Protein AF-A0A4E0PSM9-F1 (afdb_monomer_lite)

pLDDT: mean 77.4, std 18.05, range [31.83, 97.69]

Foldseek 3Di:
DADKQQFEFADPPQAAPLNVLVCLLVVVNTPTDIDRLDDCPVFPQPPDDPVPPDLQQPQAQCQSDALVSVQQADLQSDGHPDRDPDQLLVSLLQWAAQADDHHYHAQVVVVNRTVDGCLVCVWSSLQSLQCLLALDNVSKHKAAPDRGWHWFDWPDPPPPDTQTFHMWMDRSPLQAIETEAEDSALVRVLVCLVVDSCVGHVVRQVVSSVVSSHDYHYAYEYEGDCLLQAFPPRPGDDDPCNVVSVVSCVVRVHAYEYSSQSSSQSSCCNRPNVSRHCSPVVVVLVVDSQFRYGDRNHTWGDDPNGTGGHRHPPND

Secondary structure (DSSP, 8-state):
--EEEEEEE-PPTT-BHHHHHHHHHSGGG--EEEEEEE-TTTTT-TT--TTS--GGG--SSS-S--TTGGGGB-TTS-B-SS--SS-HHHHHTTTTBSS----S--HHHHHHHSSS-HHHHHHHHHHHHHHHTSS-GGG-EEEETTSSPEEE--S-TT--SPEEESEEEEETTTTEEEEEEEESSHHHHHHSGGG-HHHHHHHHHHHHHHHTT-EEEEEEEE-S-GGGGS-TTSSPPP-TTHHHHHHHHHHHT--EEEHHHHHHHHHHHHHT-TT--HHHHHHHHHH-TTEEEEETTEEEEEETTEEEEEB-TT--

Radius of gyration: 19.04 Å; chains: 1; bounding box: 48×53×60 Å

Sequence (316 aa):
MKTFCENSIRMPSGATLDHFLKAVSNETTLNREFIEICTPNSHALKGANIGDIDNKLCFGCLNCIDVEEINYLTVQGSPSQFKTNISLQNTCNKLFQGKYTRFGPAADKLANHSMQKETEISNPLGTLIIWNLSRDPTRTFFCSSPSGELSINTSNHLDSREGHLDITICSPQDKIVCVLEGKASVAAMLRDISRDQWDRYKSQLEKESKENNYTLIFSYLVGGNEIGLYPENSDAPHSTRRLELYKYIEEKNLRFISIEALRSLRAYQLSISKEWNWETWFPKLFADNRFIGLLAGGIVTKENDVYSLRKAPWCK

Organism: NCBI:txid2052935

Structure (mmCIF, N/CA/C/O backbone):
data_AF-A0A4E0PSM9-F1
#
_entry.id   AF-A0A4E0PSM9-F1
#
loop_
_atom_site.group_PDB
_atom_site.id
_atom_site.type_symbol
_atom_site.label_atom_id
_atom_site.label_alt_id
_atom_site.label_comp_id
_atom_site.label_asym_id
_atom_site.label_entity_id
_atom_site.label_seq_id
_atom_site.pdbx_PDB_ins_code
_atom_site.Cartn_x
_atom_site.Cartn_y
_atom_site.Cartn_z
_atom_site.occupancy
_atom_site.B_iso_or_equiv
_atom_site.auth_seq_id
_atom_site.auth_comp_id
_atom_site.auth_asym_id
_atom_site.auth_atom_id
_atom_site.pdbx_PDB_model_num
ATOM 1 N N . MET A 1 1 ? -8.236 23.578 -12.069 1.00 35.56 1 MET A N 1
ATOM 2 C CA . MET A 1 1 ? -8.849 22.278 -11.733 1.00 35.56 1 MET A CA 1
ATOM 3 C C . MET A 1 1 ? -8.463 21.916 -10.301 1.00 35.56 1 MET A C 1
ATOM 5 O O . MET A 1 1 ? -7.298 22.067 -9.956 1.00 35.56 1 MET A O 1
ATOM 9 N N . LYS A 1 2 ? -9.442 21.587 -9.452 1.00 31.83 2 LYS A N 1
ATOM 10 C CA . LYS A 1 2 ? -9.310 21.441 -7.993 1.00 31.83 2 LYS A CA 1
ATOM 11 C C . LYS A 1 2 ? -9.276 19.952 -7.643 1.00 31.83 2 LYS A C 1
ATOM 13 O O . LYS A 1 2 ? -10.248 19.264 -7.936 1.00 31.83 2 LYS A O 1
ATOM 18 N N . THR A 1 3 ? -8.184 19.453 -7.065 1.00 44.41 3 THR A N 1
ATOM 19 C CA . THR A 1 3 ? -8.140 18.060 -6.592 1.00 44.41 3 THR A CA 1
ATOM 20 C C . THR A 1 3 ? -8.450 18.041 -5.123 1.00 44.41 3 THR A C 1
ATOM 22 O O . THR A 1 3 ? -7.669 18.497 -4.286 1.00 44.41 3 THR A O 1
ATOM 25 N N . PHE A 1 4 ? -9.631 17.534 -4.847 1.00 47.91 4 PHE A N 1
ATOM 26 C CA . PHE A 1 4 ? -10.286 17.704 -3.587 1.00 47.91 4 PHE A CA 1
ATOM 27 C C . PHE A 1 4 ? -10.497 16.335 -2.944 1.00 47.91 4 PHE A C 1
ATOM 29 O O . PHE A 1 4 ? -11.185 15.493 -3.511 1.00 47.91 4 PHE A O 1
ATOM 36 N N . CYS A 1 5 ? -9.883 16.098 -1.780 1.00 51.62 5 CYS A N 1
ATOM 37 C CA . CYS A 1 5 ? -10.237 14.957 -0.951 1.00 51.62 5 CYS A CA 1
ATOM 38 C C . CYS A 1 5 ? -11.264 15.411 0.095 1.00 51.62 5 CYS A C 1
ATOM 40 O O . CYS A 1 5 ? -10.911 16.084 1.061 1.00 51.62 5 CYS A O 1
ATOM 42 N N . GLU A 1 6 ? -12.542 15.096 -0.128 1.00 54.25 6 GLU A N 1
ATOM 43 C CA . GLU A 1 6 ? -13.663 15.535 0.727 1.00 54.25 6 GLU A CA 1
ATOM 44 C C . GLU A 1 6 ? -13.878 14.653 1.968 1.00 54.25 6 GLU A C 1
ATOM 46 O O . GLU A 1 6 ? -14.740 14.951 2.789 1.00 54.25 6 GLU A O 1
ATOM 51 N N . ASN A 1 7 ? -13.109 13.568 2.123 1.00 59.41 7 ASN A N 1
ATOM 52 C CA . ASN A 1 7 ? -13.309 12.577 3.190 1.00 59.41 7 ASN A CA 1
ATOM 53 C C . ASN A 1 7 ? -12.106 12.419 4.117 1.00 59.41 7 ASN A C 1
ATOM 55 O O . ASN A 1 7 ? -11.933 11.370 4.744 1.00 59.41 7 ASN A O 1
ATOM 59 N N . SER A 1 8 ? -11.287 13.465 4.241 1.00 63.62 8 SER A N 1
ATOM 60 C CA . SER A 1 8 ? -10.428 13.529 5.415 1.00 63.62 8 SER A CA 1
ATOM 61 C C . SER A 1 8 ? -11.277 13.837 6.639 1.00 63.62 8 SER A C 1
ATOM 63 O O . SER A 1 8 ? -12.184 14.674 6.593 1.00 63.62 8 SER A O 1
ATOM 65 N N . ILE A 1 9 ? -10.988 13.154 7.740 1.00 62.50 9 ILE A N 1
ATOM 66 C CA . ILE A 1 9 ? -11.626 13.442 9.016 1.00 62.50 9 ILE A CA 1
ATOM 67 C C . ILE A 1 9 ? -10.631 14.201 9.866 1.00 62.50 9 ILE A C 1
ATOM 69 O O . ILE A 1 9 ? -9.555 13.693 10.191 1.00 62.50 9 ILE A O 1
ATOM 73 N N . ARG A 1 10 ? -11.025 15.405 10.281 1.00 65.12 10 ARG A N 1
ATOM 74 C CA . ARG A 1 10 ? -10.282 16.124 11.302 1.00 65.12 10 ARG A CA 1
ATOM 75 C C . ARG A 1 10 ? -10.584 15.504 12.651 1.00 65.12 10 ARG A C 1
ATOM 77 O O . ARG A 1 10 ? -11.618 15.763 13.266 1.00 65.12 10 ARG A O 1
ATOM 84 N N . MET A 1 11 ? -9.661 14.679 13.107 1.00 72.81 11 MET A N 1
ATOM 85 C CA . MET A 1 11 ? -9.706 14.167 14.460 1.00 72.81 11 MET A CA 1
ATOM 86 C C . MET A 1 11 ? -9.120 15.206 15.430 1.00 72.81 11 MET A C 1
ATOM 88 O O . MET A 1 11 ? -8.230 15.974 15.050 1.00 72.81 11 MET A O 1
ATOM 92 N N . PRO A 1 12 ? -9.621 15.292 16.675 1.00 67.69 12 PRO A N 1
ATOM 93 C CA . PRO A 1 12 ? -8.980 16.118 17.690 1.00 67.69 12 PRO A CA 1
ATOM 94 C C . PRO A 1 12 ? -7.529 15.665 17.905 1.00 67.69 12 PRO A C 1
ATOM 96 O O . PRO A 1 12 ? -7.203 14.493 17.723 1.00 67.69 12 PRO A O 1
ATOM 99 N N . SER A 1 13 ? -6.660 16.594 18.308 1.00 69.00 13 SER A N 1
ATOM 100 C CA . SER A 1 13 ? -5.267 16.269 18.640 1.00 69.00 13 SER A CA 1
ATOM 101 C C . SER A 1 13 ? -5.218 15.141 19.674 1.00 69.00 13 SER A C 1
ATOM 103 O O . SER A 1 13 ? -5.908 15.217 20.690 1.00 69.00 13 SER A O 1
ATOM 105 N N . GLY A 1 14 ? -4.399 14.117 19.421 1.00 73.50 14 GLY A N 1
ATOM 106 C CA . GLY A 1 14 ? -4.285 12.947 20.299 1.00 73.50 14 GLY A CA 1
ATOM 107 C C . GLY A 1 14 ? -5.421 11.925 20.149 1.00 73.50 14 GLY A C 1
ATOM 108 O O . GLY A 1 14 ? -5.594 11.057 21.004 1.00 73.50 14 GLY A O 1
ATOM 109 N N . ALA A 1 15 ? -6.252 12.027 19.106 1.00 82.75 15 ALA A N 1
ATOM 110 C CA . ALA A 1 15 ? -7.284 11.032 18.853 1.00 82.75 15 ALA A CA 1
ATOM 111 C C . ALA A 1 15 ? -6.682 9.654 18.581 1.00 82.75 15 ALA A C 1
ATOM 113 O O . ALA A 1 15 ? -5.753 9.517 17.789 1.00 82.75 15 ALA A O 1
ATOM 114 N N . THR A 1 16 ? -7.264 8.627 19.193 1.00 89.25 16 THR A N 1
ATOM 115 C CA . THR A 1 16 ? -6.820 7.246 19.028 1.00 89.25 16 THR A CA 1
ATOM 116 C C . THR A 1 16 ? -7.421 6.591 17.787 1.00 89.25 16 THR A C 1
ATOM 118 O O . THR A 1 16 ? -8.431 7.059 17.244 1.00 89.25 16 THR A O 1
ATOM 121 N N . LEU A 1 17 ? -6.842 5.464 17.366 1.00 91.06 17 LEU A N 1
ATOM 122 C CA . LEU A 1 17 ? -7.431 4.618 16.330 1.00 91.06 17 LEU A CA 1
ATOM 123 C C . LEU A 1 17 ? -8.855 4.161 16.705 1.00 91.06 17 LEU A C 1
ATOM 125 O O . LEU A 1 17 ? -9.760 4.292 15.885 1.00 91.06 17 LEU A O 1
ATOM 129 N N . ASP A 1 18 ? -9.098 3.715 17.938 1.00 90.94 18 ASP A N 1
ATOM 130 C CA . ASP A 1 18 ? -10.443 3.370 18.425 1.00 90.94 18 ASP A CA 1
ATOM 131 C C . ASP A 1 18 ? -11.457 4.520 18.263 1.00 90.94 18 ASP A C 1
ATOM 133 O O . ASP A 1 18 ? -12.561 4.311 17.749 1.00 90.94 18 ASP A O 1
ATOM 137 N N . HIS A 1 19 ? -11.082 5.755 18.626 1.00 89.25 19 HIS A N 1
ATOM 138 C CA . HIS A 1 19 ? -11.947 6.922 18.425 1.00 89.25 19 HIS A CA 1
ATOM 139 C C . HIS A 1 19 ? -12.270 7.141 16.944 1.00 89.25 19 HIS A C 1
ATOM 141 O O . HIS A 1 19 ? -13.426 7.392 16.597 1.00 89.25 19 HIS A O 1
ATOM 147 N N . PHE A 1 20 ? -11.269 7.017 16.070 1.00 90.56 20 PHE A N 1
ATOM 148 C CA . PHE A 1 20 ? -11.456 7.135 14.627 1.00 90.56 20 PHE A CA 1
ATOM 149 C C . PHE A 1 20 ? -12.400 6.053 14.083 1.00 90.56 20 PHE A C 1
ATOM 151 O O . PHE A 1 20 ? -13.360 6.384 13.389 1.00 90.56 20 PHE A O 1
ATOM 158 N N . LEU A 1 21 ? -12.198 4.781 14.450 1.00 92.06 21 LEU A N 1
ATOM 159 C CA . LEU A 1 21 ? -13.024 3.654 13.994 1.00 92.06 21 LEU A CA 1
ATOM 160 C C . LEU A 1 21 ? -14.490 3.774 14.439 1.00 92.06 21 LEU A C 1
ATOM 162 O O . LEU A 1 21 ? -15.406 3.476 13.663 1.00 92.06 21 LEU A O 1
ATOM 166 N N . LYS A 1 22 ? -14.736 4.263 15.658 1.00 89.94 22 LYS A N 1
ATOM 167 C CA . LYS A 1 22 ? -16.092 4.552 16.152 1.00 89.94 22 LYS A CA 1
ATOM 168 C C . LYS A 1 22 ? -16.734 5.722 15.413 1.00 89.94 22 LYS A C 1
ATOM 170 O O . LYS A 1 22 ? -17.911 5.640 15.064 1.00 89.94 22 LYS A O 1
ATOM 175 N N . ALA A 1 23 ? -15.969 6.779 15.138 1.00 87.81 23 ALA A N 1
ATOM 176 C CA . ALA A 1 23 ? -16.456 7.948 14.413 1.00 87.81 23 ALA A CA 1
ATOM 177 C C . ALA A 1 23 ? -16.858 7.599 12.971 1.00 87.81 23 ALA A C 1
ATOM 179 O O . ALA A 1 23 ? -17.966 7.925 12.555 1.00 87.81 23 ALA A O 1
ATOM 180 N N . VAL A 1 24 ? -16.011 6.874 12.227 1.00 88.56 24 VAL A N 1
ATOM 181 C CA . VAL A 1 24 ? -16.308 6.483 10.831 1.00 88.56 24 VAL A CA 1
ATOM 182 C C . VAL A 1 24 ? -17.446 5.476 10.715 1.00 88.56 24 VAL A C 1
ATOM 184 O O . VAL A 1 24 ? -18.138 5.443 9.703 1.00 88.56 24 VAL A O 1
ATOM 187 N N . SER A 1 25 ? -17.665 4.662 11.750 1.00 86.19 25 SER A N 1
ATOM 188 C CA . SER A 1 25 ? -18.795 3.727 11.792 1.00 86.19 25 SER A CA 1
ATOM 189 C C . SER A 1 25 ? -20.134 4.441 12.017 1.00 86.19 25 SER A C 1
ATOM 191 O O . SER A 1 25 ? -21.174 3.918 11.622 1.00 86.19 25 SER A O 1
ATOM 193 N N . ASN A 1 26 ? -20.105 5.634 12.616 1.00 78.94 26 ASN A N 1
ATOM 194 C CA . ASN A 1 26 ? -21.263 6.478 12.893 1.00 78.94 26 ASN A CA 1
ATOM 195 C C . ASN A 1 26 ? -21.240 7.709 11.968 1.00 78.94 26 ASN A C 1
ATOM 197 O O . ASN A 1 26 ? -20.997 8.836 12.408 1.00 78.94 26 ASN A O 1
ATOM 201 N N . GLU A 1 27 ? -21.499 7.488 10.670 1.00 67.31 27 GLU A N 1
ATOM 202 C CA . GLU A 1 27 ? -21.377 8.492 9.591 1.00 67.31 27 GLU A CA 1
ATOM 203 C C . GLU A 1 27 ? -22.100 9.832 9.882 1.00 67.31 27 GLU A C 1
ATOM 205 O O . GLU A 1 27 ? -21.708 10.872 9.354 1.00 67.31 27 GLU A O 1
ATOM 210 N N . THR A 1 28 ? -23.114 9.840 10.756 1.00 57.62 28 THR A N 1
ATOM 211 C CA . THR A 1 28 ? -23.903 11.020 11.158 1.00 57.62 28 THR A CA 1
ATOM 212 C C . THR A 1 28 ? -23.145 12.065 11.984 1.00 57.62 28 THR A C 1
ATOM 214 O O . THR A 1 28 ? -23.639 13.180 12.127 1.00 57.62 28 THR A O 1
ATOM 217 N N . THR A 1 29 ? -21.980 11.734 12.550 1.00 54.94 29 THR A N 1
ATOM 218 C CA . THR A 1 29 ? -21.216 12.629 13.453 1.00 54.94 29 THR A CA 1
ATOM 219 C C . THR A 1 29 ? -19.915 13.175 12.859 1.00 54.94 29 THR A C 1
ATOM 221 O O . THR A 1 29 ? 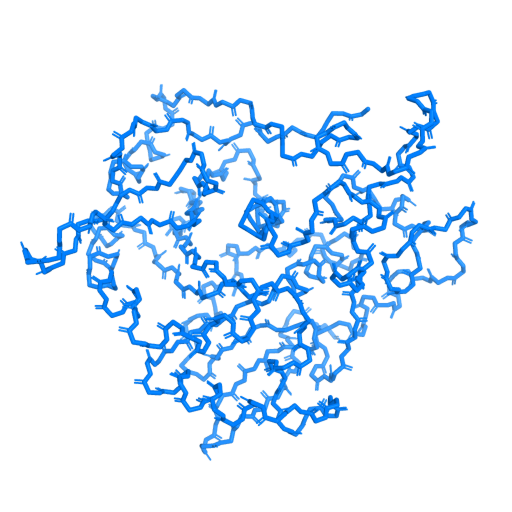-19.128 13.805 13.563 1.00 54.94 29 THR A O 1
ATOM 224 N N . LEU A 1 30 ? -19.661 12.937 11.571 1.00 65.44 30 LEU A N 1
ATOM 225 C CA . LEU A 1 30 ? -18.382 13.272 10.951 1.00 65.44 30 LEU A CA 1
ATOM 226 C C . LEU A 1 30 ? -18.326 14.731 10.482 1.00 65.44 30 LEU A C 1
ATOM 228 O O . LEU A 1 30 ? -18.982 15.107 9.512 1.00 65.44 30 LEU A O 1
ATOM 232 N N . ASN A 1 31 ? -17.451 15.522 11.106 1.00 63.47 31 ASN A N 1
ATOM 233 C CA . ASN A 1 31 ? -16.970 16.776 10.529 1.00 63.47 31 ASN A CA 1
ATOM 234 C C . ASN A 1 31 ? -15.937 16.447 9.448 1.00 63.47 31 ASN A C 1
ATOM 236 O O . ASN A 1 31 ? -14.747 16.287 9.729 1.00 63.47 31 ASN A O 1
ATOM 240 N N . ARG A 1 32 ? -16.418 16.284 8.215 1.00 67.50 32 ARG A N 1
ATOM 241 C CA . ARG A 1 32 ? -15.561 16.066 7.050 1.00 67.50 32 ARG A CA 1
ATOM 242 C C . ARG A 1 32 ? -14.836 17.362 6.718 1.00 67.50 32 ARG A C 1
ATOM 244 O O . ARG A 1 32 ? -15.464 18.418 6.639 1.00 67.50 32 ARG A O 1
ATOM 251 N N . GLU A 1 33 ? -13.528 17.277 6.529 1.00 58.81 33 GLU A N 1
ATOM 252 C CA . GLU A 1 33 ? -12.744 18.401 6.047 1.00 58.81 33 GLU A CA 1
ATOM 253 C C . GLU A 1 33 ? -12.349 18.199 4.597 1.00 58.81 33 GLU A C 1
ATOM 255 O O . GLU A 1 33 ? -11.996 17.112 4.132 1.00 58.81 33 GLU A O 1
ATOM 260 N N . PHE A 1 34 ? -12.393 19.323 3.899 1.00 52.84 34 PHE A N 1
ATOM 261 C CA . PHE A 1 34 ? -11.876 19.445 2.567 1.00 52.84 34 PHE A CA 1
ATOM 262 C C . PHE A 1 34 ? -10.345 19.576 2.646 1.00 52.84 34 PHE A C 1
ATOM 264 O O . PHE A 1 34 ? -9.846 20.639 3.019 1.00 52.84 34 PHE A O 1
ATOM 271 N N . ILE A 1 35 ? -9.595 18.512 2.323 1.00 51.69 35 ILE A N 1
ATOM 272 C CA . ILE A 1 35 ? -8.126 18.586 2.266 1.00 51.69 35 ILE A CA 1
ATOM 273 C C . ILE A 1 35 ? -7.650 18.618 0.818 1.00 51.69 35 ILE A C 1
ATOM 275 O O . ILE A 1 35 ? -7.863 17.703 0.016 1.00 51.69 35 ILE A O 1
ATOM 279 N N . GLU A 1 36 ? -6.942 19.698 0.505 1.00 48.06 36 GLU A N 1
ATOM 280 C CA . GLU A 1 36 ? -6.299 19.921 -0.779 1.00 48.06 36 GLU A CA 1
ATOM 281 C C . GLU A 1 36 ? -4.909 19.277 -0.787 1.00 48.06 36 GLU A C 1
ATOM 283 O O . GLU A 1 36 ? -3.907 19.879 -0.412 1.00 48.06 36 GLU A O 1
ATOM 288 N N . ILE A 1 37 ? -4.844 18.008 -1.190 1.00 49.56 37 ILE A N 1
ATOM 289 C CA . ILE A 1 37 ? -3.582 17.244 -1.202 1.00 49.56 37 ILE A CA 1
ATOM 290 C C . ILE A 1 37 ? -2.792 17.504 -2.499 1.00 49.56 37 ILE A C 1
ATOM 292 O O . ILE A 1 37 ? -1.581 17.286 -2.561 1.00 49.56 37 ILE A O 1
ATOM 296 N N . CYS A 1 38 ? -3.452 18.014 -3.544 1.00 45.78 38 CYS A N 1
ATOM 297 C CA . CYS A 1 38 ? -2.825 18.289 -4.830 1.00 45.78 38 CYS A CA 1
ATOM 298 C C . CYS A 1 38 ? -3.437 19.521 -5.512 1.00 45.78 38 CYS A C 1
ATOM 300 O O . CYS A 1 38 ? -4.461 19.416 -6.193 1.00 45.78 38 CYS A O 1
ATOM 302 N N . THR A 1 39 ? -2.786 20.681 -5.382 1.00 39.62 39 THR A N 1
ATOM 303 C CA . THR A 1 39 ? -2.971 21.785 -6.330 1.00 39.62 39 THR A CA 1
ATOM 304 C C . THR A 1 39 ? -1.732 22.007 -7.181 1.00 39.62 39 THR A C 1
ATOM 306 O O . THR A 1 39 ? -0.609 21.753 -6.735 1.00 39.62 39 THR A O 1
ATOM 309 N N . PRO A 1 40 ? -1.920 22.603 -8.370 1.00 37.88 40 PRO A N 1
ATOM 310 C CA . PRO A 1 40 ? -0.853 23.281 -9.094 1.00 37.88 40 PRO A CA 1
ATOM 311 C C . PRO A 1 40 ? -0.028 24.265 -8.251 1.00 37.88 40 PRO A C 1
ATOM 313 O O . PRO A 1 40 ? 1.094 24.561 -8.634 1.00 37.88 40 PRO A O 1
ATOM 316 N N . ASN A 1 41 ? -0.558 24.759 -7.122 1.00 36.25 41 ASN A N 1
ATOM 317 C CA . ASN A 1 41 ? 0.083 25.744 -6.244 1.00 36.25 41 ASN A CA 1
ATOM 318 C C . ASN A 1 41 ? 0.651 25.154 -4.934 1.00 36.25 41 ASN A C 1
ATOM 320 O O . ASN A 1 41 ? 1.528 25.765 -4.338 1.00 36.25 41 ASN A O 1
ATOM 324 N N . SER A 1 42 ? 0.198 23.983 -4.476 1.00 38.69 42 SER A N 1
ATOM 325 C CA . SER A 1 42 ? 0.637 23.324 -3.234 1.00 38.69 42 SER A CA 1
ATOM 326 C C . SER A 1 42 ? 1.912 22.522 -3.463 1.00 38.69 42 SER A C 1
ATOM 328 O O . SER A 1 42 ? 2.651 22.250 -2.526 1.00 38.69 42 SER A O 1
ATOM 330 N N . HIS A 1 43 ? 2.174 22.184 -4.729 1.00 44.81 43 HIS A N 1
ATOM 331 C CA . HIS A 1 43 ? 3.353 21.460 -5.195 1.00 44.81 43 HIS A CA 1
ATOM 332 C C . HIS A 1 43 ? 4.031 22.173 -6.366 1.00 44.81 43 HIS A C 1
ATOM 334 O O . HIS A 1 43 ? 4.700 21.504 -7.136 1.00 44.81 43 HIS A O 1
ATOM 340 N N . ALA A 1 44 ? 3.853 23.490 -6.527 1.00 35.16 44 ALA A N 1
ATOM 341 C CA . ALA A 1 44 ? 4.168 24.260 -7.739 1.00 35.16 44 ALA A CA 1
ATOM 342 C C . ALA A 1 44 ? 5.337 23.753 -8.609 1.00 35.16 44 ALA A C 1
ATOM 344 O O . ALA A 1 44 ? 6.494 23.638 -8.200 1.00 35.16 44 ALA A O 1
ATOM 345 N N . LEU A 1 45 ? 5.023 23.487 -9.873 1.00 34.50 45 LEU A N 1
ATOM 346 C CA . LEU A 1 45 ? 6.022 23.279 -10.913 1.00 34.50 45 LEU A CA 1
ATOM 347 C C . LEU A 1 45 ? 6.939 24.510 -10.955 1.00 34.50 45 LEU A C 1
ATOM 349 O O . LEU A 1 45 ? 6.457 25.643 -11.017 1.00 34.50 45 LEU A O 1
ATOM 353 N N . LYS A 1 46 ? 8.263 24.315 -10.936 1.00 35.66 46 LYS A N 1
ATOM 354 C CA . LYS A 1 46 ? 9.209 25.422 -11.127 1.00 35.66 46 LYS A CA 1
ATOM 355 C C . LYS A 1 46 ? 8.953 26.084 -12.490 1.00 35.66 46 LYS A C 1
ATOM 357 O O . LYS A 1 46 ? 9.279 25.505 -13.520 1.00 35.66 46 LYS A O 1
ATOM 362 N N . GLY A 1 47 ? 8.421 27.309 -12.481 1.00 36.47 47 GLY A N 1
ATOM 363 C CA . GLY A 1 47 ? 8.438 28.219 -13.633 1.00 36.47 47 GLY A CA 1
ATOM 364 C C . GLY A 1 47 ? 7.245 28.183 -14.596 1.00 36.47 47 GLY A C 1
ATOM 365 O O . GLY A 1 47 ? 7.385 28.689 -15.705 1.00 36.47 47 GLY A O 1
ATOM 366 N N . ALA A 1 48 ? 6.085 27.635 -14.221 1.00 34.62 48 ALA A N 1
ATOM 367 C CA . ALA A 1 48 ? 4.877 27.755 -15.046 1.00 34.62 48 ALA A CA 1
ATOM 368 C C . ALA A 1 48 ? 4.122 29.063 -14.735 1.00 34.62 48 ALA A C 1
ATOM 370 O O . ALA A 1 48 ? 3.826 29.350 -13.574 1.00 34.62 48 ALA A O 1
ATOM 371 N N . ASN A 1 49 ? 3.783 29.850 -15.763 1.00 35.84 49 ASN A N 1
ATOM 372 C CA . ASN A 1 49 ? 2.816 30.938 -15.618 1.00 35.84 49 ASN A CA 1
ATOM 373 C C . ASN A 1 49 ? 1.472 30.341 -15.176 1.00 35.84 49 ASN A C 1
ATOM 375 O O . ASN A 1 49 ? 1.000 29.366 -15.755 1.00 35.84 49 ASN A O 1
ATOM 379 N N . ILE A 1 50 ? 0.845 30.947 -14.167 1.00 35.59 50 ILE A N 1
ATOM 380 C CA . ILE A 1 50 ? -0.382 30.473 -13.496 1.00 35.59 50 ILE A CA 1
ATOM 381 C C . ILE A 1 50 ? -1.559 30.251 -14.480 1.00 35.59 50 ILE A C 1
ATOM 383 O O . ILE A 1 50 ? -2.486 29.509 -14.170 1.00 35.59 50 ILE A O 1
ATOM 387 N N . GLY A 1 51 ? -1.503 30.844 -15.681 1.00 34.41 51 GLY A N 1
ATOM 388 C CA . GLY A 1 51 ? -2.484 30.671 -16.762 1.00 34.41 51 GLY A CA 1
ATOM 389 C C . GLY A 1 51 ? -2.239 29.505 -17.734 1.00 34.41 51 GLY A C 1
ATOM 390 O O . GLY A 1 51 ? -3.148 29.184 -18.488 1.00 34.41 51 GLY A O 1
ATOM 391 N N . ASP A 1 52 ? -1.069 28.856 -17.698 1.00 36.41 52 ASP A N 1
ATOM 392 C CA . ASP A 1 52 ? -0.701 27.723 -18.574 1.00 36.41 52 ASP A CA 1
ATOM 393 C C . ASP A 1 52 ? -0.720 26.372 -17.844 1.00 36.41 52 ASP A C 1
ATOM 395 O O . ASP A 1 52 ? -0.360 25.337 -18.413 1.00 36.41 52 ASP A O 1
ATOM 399 N N . ILE A 1 53 ? -1.154 26.351 -16.577 1.00 35.84 53 ILE A N 1
ATOM 400 C CA . ILE A 1 53 ? -1.347 25.110 -15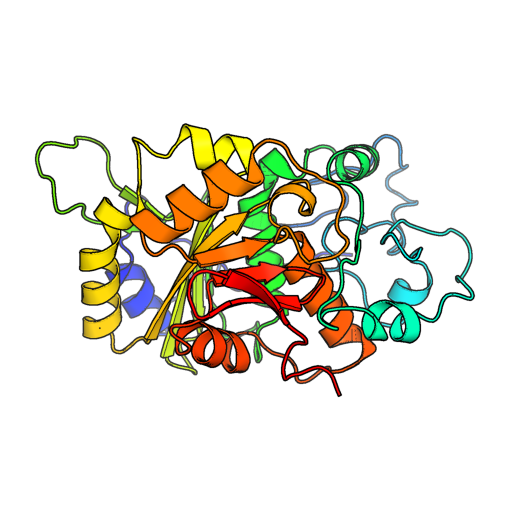.819 1.00 35.84 53 ILE A CA 1
ATOM 401 C C . ILE A 1 53 ? -2.692 24.485 -16.205 1.00 35.84 53 ILE A C 1
ATOM 403 O O . ILE A 1 53 ? -3.618 24.341 -15.407 1.00 35.84 53 ILE A O 1
ATOM 407 N N . ASP A 1 54 ? -2.775 24.153 -17.487 1.00 40.16 54 ASP A N 1
ATOM 408 C CA . ASP A 1 54 ? -3.734 23.224 -18.051 1.00 40.16 54 ASP A CA 1
ATOM 409 C C . ASP A 1 54 ? -3.503 21.845 -17.409 1.00 40.16 54 ASP A C 1
ATOM 411 O O . ASP A 1 54 ? -2.402 21.513 -16.954 1.00 40.16 54 ASP A O 1
ATOM 415 N N . ASN A 1 55 ? -4.540 21.022 -17.411 1.00 39.97 55 ASN A N 1
ATOM 416 C CA . ASN A 1 55 ? -4.631 19.639 -16.938 1.00 39.97 55 ASN A CA 1
ATOM 417 C C . ASN A 1 55 ? -3.463 18.691 -17.322 1.00 39.97 55 ASN A C 1
ATOM 419 O O . ASN A 1 55 ? -3.329 17.584 -16.808 1.00 39.97 55 ASN A O 1
ATOM 423 N N . LYS A 1 56 ? -2.564 19.144 -18.195 1.00 39.31 56 LYS A N 1
ATOM 424 C CA . LYS A 1 56 ? -1.409 18.446 -18.767 1.00 39.31 56 LYS A CA 1
ATOM 425 C C . LYS A 1 56 ? -0.200 18.303 -17.829 1.00 39.31 56 LYS A C 1
ATOM 427 O O . LYS A 1 56 ? 0.801 17.722 -18.243 1.00 39.31 56 LYS A O 1
ATOM 432 N N . LEU A 1 57 ? -0.241 18.829 -16.599 1.00 41.41 57 LEU A N 1
ATOM 433 C CA . LEU A 1 57 ? 0.951 18.946 -15.739 1.00 41.41 57 LEU A CA 1
ATOM 434 C C . LEU A 1 57 ? 0.901 18.183 -14.397 1.00 41.41 57 LEU A C 1
ATOM 436 O O . LEU A 1 57 ? 1.875 18.232 -13.643 1.00 41.41 57 LEU A O 1
ATOM 440 N N . CYS A 1 58 ? -0.160 17.425 -14.084 1.00 47.50 58 CYS A N 1
ATOM 441 C CA . CYS A 1 58 ? -0.227 16.649 -12.834 1.00 47.50 58 CYS A CA 1
ATOM 442 C C . CYS A 1 58 ? 0.402 15.254 -12.980 1.00 47.50 58 CYS A C 1
ATOM 444 O O . CYS A 1 58 ? -0.277 14.246 -13.166 1.00 47.50 58 CYS A O 1
ATOM 446 N N . PHE A 1 59 ? 1.731 15.194 -12.918 1.00 48.88 59 PHE A N 1
ATOM 447 C CA . PHE A 1 59 ? 2.463 13.989 -13.311 1.00 48.88 59 PHE A CA 1
ATOM 448 C C . PHE A 1 59 ? 2.954 13.080 -12.191 1.00 48.88 59 PHE A C 1
ATOM 450 O O . PHE A 1 59 ? 3.347 11.941 -12.431 1.00 48.88 59 PHE A O 1
ATOM 457 N N . GLY A 1 60 ? 2.924 13.564 -10.955 1.00 51.94 60 GLY A N 1
ATOM 458 C CA . GLY A 1 60 ? 3.572 12.874 -9.848 1.00 51.94 60 GLY A CA 1
ATOM 459 C C . GLY A 1 60 ? 2.758 11.786 -9.174 1.00 51.94 60 GLY A C 1
ATOM 460 O O . GLY A 1 60 ? 3.330 10.859 -8.614 1.00 51.94 60 GLY A O 1
ATOM 461 N N . CYS A 1 61 ? 1.435 11.892 -9.176 1.00 58.22 61 CYS A N 1
ATOM 462 C CA . CYS A 1 61 ? 0.569 11.028 -8.373 1.00 58.22 61 CYS A CA 1
ATOM 463 C C . CYS A 1 61 ? -0.438 10.227 -9.201 1.00 58.22 61 CYS A C 1
ATOM 465 O O . CYS A 1 61 ? -1.077 9.338 -8.650 1.00 58.22 61 CYS A O 1
ATOM 467 N N . LEU A 1 62 ? -0.564 10.527 -10.504 1.00 62.00 62 LEU A N 1
ATOM 468 C CA . LEU A 1 62 ? -1.580 9.964 -11.410 1.00 62.00 62 LEU A CA 1
ATOM 469 C C . LEU A 1 62 ? -3.009 10.084 -10.853 1.00 62.00 62 LEU A C 1
ATOM 471 O O . LEU A 1 62 ? -3.881 9.259 -11.128 1.00 62.00 62 LEU A O 1
ATOM 475 N N . ASN A 1 63 ? -3.229 11.106 -10.027 1.00 60.28 63 ASN A N 1
ATOM 476 C CA . ASN A 1 63 ? -4.438 11.228 -9.234 1.00 60.28 63 ASN A CA 1
ATOM 477 C C . ASN A 1 63 ? -5.495 12.113 -9.886 1.00 60.28 63 ASN A C 1
ATOM 479 O O . ASN A 1 63 ? -6.683 11.830 -9.806 1.00 60.28 63 ASN A O 1
ATOM 483 N N . CYS A 1 64 ? -5.043 13.185 -10.528 1.00 55.75 64 CYS A N 1
ATOM 484 C CA . CYS A 1 64 ? -5.898 14.191 -11.150 1.00 55.75 64 CYS A CA 1
ATOM 485 C C . CYS A 1 64 ? -6.038 13.968 -12.653 1.00 55.75 64 CYS A C 1
ATOM 487 O O . CYS A 1 64 ? -6.458 14.891 -13.338 1.00 55.75 64 CYS A O 1
ATOM 489 N N . ILE A 1 65 ? -5.595 12.803 -13.136 1.00 58.25 65 ILE A N 1
ATOM 490 C CA . ILE A 1 65 ? -5.600 12.473 -14.553 1.00 58.25 65 ILE A CA 1
ATOM 491 C C . ILE A 1 65 ? -6.751 11.523 -14.869 1.00 58.25 65 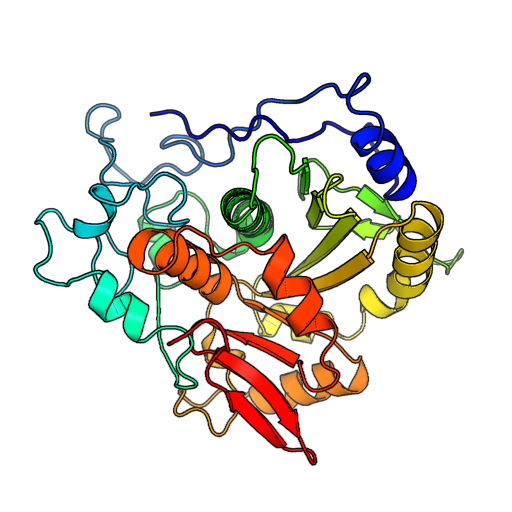ILE A C 1
ATOM 493 O O . ILE A 1 65 ? -6.966 10.533 -14.160 1.00 58.25 65 ILE A O 1
ATOM 497 N N . ASP A 1 66 ? -7.473 11.812 -15.938 1.00 62.25 66 ASP A N 1
ATOM 498 C CA . ASP A 1 66 ? -8.437 10.902 -16.536 1.00 62.25 66 ASP A CA 1
ATOM 499 C C . ASP A 1 66 ? -7.792 9.990 -17.602 1.00 62.25 66 ASP A C 1
ATOM 501 O O . ASP A 1 66 ? -6.578 9.985 -17.835 1.00 62.25 66 ASP A O 1
ATOM 505 N N . VAL A 1 67 ? -8.622 9.156 -18.236 1.00 65.50 67 VAL A N 1
ATOM 506 C CA . VAL A 1 67 ? -8.188 8.212 -19.279 1.00 65.50 67 VAL A CA 1
ATOM 507 C C . VAL A 1 67 ? -7.688 8.933 -20.540 1.00 65.50 67 VAL A C 1
ATOM 509 O O . VAL A 1 67 ? -6.853 8.391 -21.267 1.00 65.50 67 VAL A O 1
ATOM 512 N N . GLU A 1 68 ? -8.172 10.142 -20.826 1.00 66.44 68 GLU A N 1
ATOM 513 C CA . GLU A 1 68 ? -7.765 10.911 -22.001 1.00 66.44 68 GLU A CA 1
ATOM 514 C C . GLU A 1 68 ? -6.400 11.572 -21.780 1.00 66.44 68 GLU A C 1
ATOM 516 O O . GLU A 1 68 ? -5.514 11.451 -22.634 1.00 66.44 68 GLU A O 1
ATOM 521 N N . GLU A 1 69 ? -6.205 12.177 -20.609 1.00 64.06 69 GLU A N 1
ATOM 522 C CA . GLU A 1 69 ? -4.987 12.852 -20.141 1.00 64.06 69 GLU A CA 1
ATOM 523 C C . GLU A 1 69 ? -3.809 11.882 -20.009 1.00 64.06 69 GLU A C 1
ATOM 525 O O . GLU A 1 69 ? -2.663 12.210 -20.323 1.00 64.06 69 GLU A O 1
ATOM 530 N N . ILE A 1 70 ? -4.113 10.633 -19.668 1.00 63.03 70 ILE A N 1
ATOM 531 C CA . ILE A 1 70 ? -3.193 9.499 -19.678 1.00 63.03 70 ILE A CA 1
ATOM 532 C C . ILE A 1 70 ? -2.425 9.341 -21.010 1.00 63.03 70 ILE A C 1
ATOM 534 O O . ILE A 1 70 ? -1.269 8.915 -21.029 1.00 63.03 70 ILE A O 1
ATOM 538 N N . ASN A 1 71 ? -3.029 9.688 -22.151 1.00 64.12 71 ASN A N 1
ATOM 539 C CA . ASN A 1 71 ? -2.377 9.527 -23.460 1.00 64.12 71 ASN A CA 1
ATOM 540 C C . ASN A 1 71 ? -1.262 10.556 -23.699 1.00 64.12 71 ASN A C 1
ATOM 542 O O . ASN A 1 71 ? -0.487 10.443 -24.655 1.00 64.12 71 ASN A O 1
ATOM 546 N N . TYR A 1 72 ? -1.166 11.549 -22.821 1.00 64.75 72 TYR A N 1
ATOM 547 C CA . TYR A 1 72 ? -0.118 12.556 -22.806 1.00 64.75 72 TYR A CA 1
ATOM 548 C C . TYR A 1 72 ? 1.001 12.196 -21.820 1.00 64.75 72 TYR A C 1
ATOM 550 O O . TYR A 1 72 ? 1.851 13.036 -21.536 1.00 64.75 72 TYR A O 1
ATOM 558 N N . LEU A 1 73 ? 1.047 10.949 -21.322 1.00 62.78 73 LEU A N 1
ATOM 559 C CA . LEU A 1 73 ? 2.163 10.436 -20.529 1.00 62.78 73 LEU A CA 1
ATOM 560 C C . LEU A 1 73 ? 3.151 9.603 -21.344 1.00 62.78 73 LEU A C 1
ATOM 562 O O . LEU A 1 73 ? 2.776 8.746 -22.139 1.00 62.78 73 LEU A O 1
ATOM 566 N N . THR A 1 74 ? 4.446 9.809 -21.092 1.00 63.34 74 THR A N 1
ATOM 567 C CA . THR A 1 74 ? 5.493 8.872 -21.515 1.00 63.34 74 THR A CA 1
ATOM 568 C C . THR A 1 74 ? 5.370 7.544 -20.756 1.00 63.34 74 THR A C 1
ATOM 570 O O . THR A 1 74 ? 4.723 7.466 -19.711 1.00 63.34 74 THR A O 1
ATOM 573 N N . VAL A 1 75 ? 6.051 6.486 -21.223 1.00 58.31 75 VAL A N 1
ATOM 574 C CA . VAL A 1 75 ? 6.112 5.195 -20.495 1.00 58.31 75 VAL A CA 1
ATOM 575 C C . VAL A 1 75 ? 6.668 5.337 -19.072 1.00 58.31 75 VAL A C 1
ATOM 577 O O . VAL A 1 75 ? 6.358 4.525 -18.209 1.00 58.31 75 VAL A O 1
ATOM 580 N N . GLN A 1 76 ? 7.473 6.370 -18.814 1.00 57.22 76 GLN A N 1
ATOM 581 C CA . GLN A 1 76 ? 8.000 6.696 -17.489 1.00 57.22 76 GLN A CA 1
ATOM 582 C C . GLN A 1 76 ? 7.058 7.600 -16.688 1.00 57.22 76 GLN A C 1
ATOM 584 O O . GLN A 1 76 ? 7.501 8.212 -15.725 1.00 57.22 76 GLN A O 1
ATOM 589 N N . GLY A 1 77 ? 5.799 7.760 -17.105 1.00 55.12 77 GLY A N 1
ATOM 590 C CA . GLY A 1 77 ? 4.872 8.685 -16.469 1.00 55.12 77 GLY A CA 1
ATOM 591 C C . GLY A 1 77 ? 5.486 10.080 -16.368 1.00 55.12 77 GLY A C 1
ATOM 592 O O . GLY A 1 77 ? 5.629 10.591 -15.268 1.00 55.12 77 GLY A O 1
ATOM 593 N N . SER A 1 78 ? 5.934 10.666 -17.485 1.00 59.00 78 SER A N 1
ATOM 594 C CA . SER A 1 78 ? 6.323 12.089 -17.584 1.00 59.00 78 SER A CA 1
ATOM 595 C C . SER A 1 78 ? 5.473 12.824 -18.635 1.00 59.00 78 SER A C 1
ATOM 597 O O . SER A 1 78 ? 5.055 12.169 -19.595 1.00 59.00 78 SER A O 1
ATOM 599 N N . PRO A 1 79 ? 5.201 14.139 -18.484 1.00 54.88 79 PRO A N 1
ATOM 600 C CA . PRO A 1 79 ? 4.363 14.876 -19.427 1.00 54.88 79 PRO A CA 1
ATOM 601 C C . PRO A 1 79 ? 4.952 14.911 -20.815 1.00 54.88 79 PRO A C 1
ATOM 603 O O . PRO A 1 79 ? 6.136 15.184 -20.999 1.00 54.88 79 PRO A O 1
ATOM 606 N N . SER A 1 80 ? 4.093 14.660 -21.793 1.00 55.88 80 SER A N 1
ATOM 607 C CA . SER A 1 80 ? 4.373 14.810 -23.207 1.00 55.88 80 SER A CA 1
ATOM 608 C C . SER A 1 80 ? 3.465 15.886 -23.789 1.00 55.88 80 SER A C 1
ATOM 610 O O . SER A 1 80 ? 2.245 15.834 -23.662 1.00 55.88 80 SER A O 1
ATOM 612 N N . GLN A 1 81 ? 4.072 16.853 -24.478 1.00 56.75 81 GLN A N 1
ATOM 613 C CA . GLN A 1 81 ? 3.345 17.882 -25.232 1.00 56.75 81 GLN A CA 1
ATOM 614 C C . GLN A 1 81 ? 2.575 17.294 -26.423 1.00 56.75 81 GLN A C 1
ATOM 616 O O . GLN A 1 81 ? 1.620 17.893 -26.909 1.00 56.75 81 GLN A O 1
ATOM 621 N N . PHE A 1 82 ? 2.975 16.107 -26.878 1.00 59.47 82 PHE A N 1
ATOM 622 C CA . PHE A 1 82 ? 2.324 15.377 -27.954 1.00 59.47 82 PHE A CA 1
ATOM 623 C C . PHE A 1 82 ? 1.587 14.170 -27.385 1.00 59.47 82 PHE A C 1
ATOM 625 O O . PHE A 1 82 ? 2.097 13.500 -26.482 1.00 59.47 82 PHE A O 1
ATOM 632 N N . LYS A 1 83 ? 0.420 13.849 -27.952 1.00 58.81 83 LYS A N 1
ATOM 633 C CA . LYS A 1 83 ? -0.227 12.560 -27.703 1.00 58.81 83 LYS A CA 1
ATOM 634 C C . LYS A 1 83 ? 0.779 11.469 -28.049 1.00 58.81 83 LYS A C 1
ATOM 636 O O . LYS A 1 83 ? 1.288 11.418 -29.169 1.00 58.81 83 LYS A O 1
ATOM 641 N N . THR A 1 84 ? 1.132 10.647 -27.074 1.00 56.50 84 THR A N 1
ATOM 642 C CA . THR A 1 84 ? 2.116 9.600 -27.313 1.00 56.50 84 THR A CA 1
ATOM 643 C C . THR A 1 84 ? 1.452 8.477 -28.115 1.00 56.50 84 THR A C 1
ATOM 645 O O . THR A 1 84 ? 0.310 8.107 -27.861 1.00 56.50 84 THR A O 1
ATOM 648 N N . ASN A 1 85 ? 2.167 7.891 -29.082 1.00 54.66 85 ASN A N 1
ATOM 649 C CA . ASN A 1 85 ? 1.737 6.636 -29.727 1.00 54.66 85 ASN A CA 1
ATOM 650 C C . ASN A 1 85 ? 1.908 5.421 -28.790 1.00 54.66 85 ASN A C 1
ATOM 652 O O . ASN A 1 85 ? 1.685 4.275 -29.180 1.00 54.66 85 ASN A O 1
ATOM 656 N N . ILE A 1 86 ? 2.348 5.664 -27.553 1.00 57.06 86 ILE A N 1
ATOM 657 C CA . ILE A 1 86 ? 2.434 4.670 -26.498 1.00 57.06 86 ILE A CA 1
ATOM 658 C C . ILE A 1 86 ? 1.007 4.442 -26.011 1.00 57.06 86 ILE A C 1
ATOM 660 O O . ILE A 1 86 ? 0.431 5.263 -25.308 1.00 57.06 86 ILE A O 1
ATOM 664 N N . SER A 1 87 ? 0.435 3.296 -26.365 1.00 65.00 87 SER A N 1
ATOM 665 C CA . SER A 1 87 ? -0.779 2.837 -25.701 1.00 65.00 87 SER A CA 1
ATOM 666 C C . SER A 1 87 ? -0.455 2.631 -24.219 1.00 65.00 87 SER A C 1
ATOM 668 O O . SER A 1 87 ? 0.321 1.730 -23.883 1.00 65.00 87 SER A O 1
ATOM 670 N N . LEU A 1 88 ? -1.013 3.458 -23.323 1.00 68.81 88 LEU A N 1
ATOM 671 C CA . LEU A 1 88 ? -0.853 3.244 -21.881 1.00 68.81 88 LEU A CA 1
ATOM 672 C C . LEU A 1 88 ? -1.306 1.834 -21.512 1.00 68.81 88 LEU A C 1
ATOM 674 O O . LEU A 1 88 ? -0.651 1.184 -20.708 1.00 68.81 88 LEU A O 1
ATOM 678 N N . GLN A 1 89 ? -2.337 1.312 -22.175 1.00 75.31 89 GLN A N 1
ATOM 679 C CA . GLN A 1 89 ? -2.752 -0.077 -22.031 1.00 75.31 89 GLN A CA 1
ATOM 680 C C . GLN A 1 89 ? -1.587 -1.052 -22.278 1.00 75.31 89 GLN A C 1
ATOM 682 O O . GLN A 1 89 ? -1.388 -1.960 -21.481 1.00 75.31 89 GLN A O 1
ATOM 687 N N . ASN A 1 90 ? -0.746 -0.840 -23.297 1.00 77.81 90 ASN A N 1
ATOM 688 C CA . ASN A 1 90 ? 0.443 -1.671 -23.540 1.00 77.81 90 ASN A CA 1
ATOM 689 C C . ASN A 1 90 ? 1.506 -1.544 -22.440 1.00 77.81 90 ASN A C 1
ATOM 691 O O . ASN A 1 90 ? 2.183 -2.526 -22.134 1.00 77.81 90 ASN A O 1
ATOM 695 N N . THR A 1 91 ? 1.673 -0.359 -21.852 1.00 77.31 91 THR A N 1
ATOM 696 C CA . THR A 1 91 ? 2.569 -0.154 -20.702 1.00 77.31 91 THR A CA 1
ATOM 697 C C . THR A 1 91 ? 2.004 -0.833 -19.456 1.00 77.31 91 THR A C 1
ATOM 699 O O . THR A 1 91 ? 2.697 -1.620 -18.817 1.00 77.31 91 THR A O 1
ATOM 702 N N . CYS A 1 92 ? 0.726 -0.607 -19.157 1.00 83.38 92 CYS A N 1
ATOM 703 C CA . CYS A 1 92 ? 0.018 -1.197 -18.029 1.00 83.38 92 CYS A CA 1
ATOM 704 C C . CYS A 1 92 ? -0.092 -2.722 -18.136 1.00 83.38 92 CYS A C 1
ATOM 706 O O . CYS A 1 92 ? -0.040 -3.399 -17.116 1.00 83.38 92 CYS A O 1
ATOM 708 N N . ASN A 1 93 ? -0.150 -3.282 -19.348 1.00 86.62 93 ASN A N 1
ATOM 709 C CA . ASN A 1 93 ? -0.138 -4.729 -19.576 1.00 86.62 93 ASN A CA 1
ATOM 710 C C . ASN A 1 93 ? 1.167 -5.381 -19.093 1.00 86.62 93 ASN A C 1
ATOM 712 O O . ASN A 1 93 ? 1.180 -6.576 -18.807 1.00 86.62 93 ASN A O 1
ATOM 716 N N . LYS A 1 94 ? 2.262 -4.616 -18.984 1.00 88.12 94 LYS A N 1
ATOM 717 C CA . LYS A 1 94 ? 3.549 -5.094 -18.456 1.00 88.12 94 LYS A CA 1
ATOM 718 C C . LYS A 1 94 ? 3.640 -5.000 -16.930 1.00 88.12 94 LYS A C 1
ATOM 720 O O . LYS A 1 94 ? 4.546 -5.596 -16.353 1.00 88.12 94 LYS A O 1
ATOM 725 N N . LEU A 1 95 ? 2.735 -4.266 -16.281 1.00 90.88 95 LEU A N 1
ATOM 726 C CA . LEU A 1 95 ? 2.718 -4.123 -14.827 1.00 90.88 95 LEU A CA 1
ATOM 727 C C . LEU A 1 95 ? 2.255 -5.423 -14.172 1.00 90.88 95 LEU A C 1
ATOM 729 O O . LEU A 1 95 ? 1.389 -6.132 -14.684 1.00 90.88 95 LEU A O 1
ATOM 733 N N . PHE A 1 96 ? 2.848 -5.725 -13.023 1.00 94.81 96 PHE A N 1
ATOM 734 C CA . PHE A 1 96 ? 2.518 -6.878 -12.192 1.00 94.81 96 PHE A CA 1
ATOM 735 C C . PHE A 1 96 ? 2.613 -8.249 -12.890 1.00 94.81 96 PHE A C 1
ATOM 737 O O . PHE A 1 96 ? 1.935 -9.197 -12.496 1.00 94.81 96 PHE A O 1
ATOM 744 N N . GLN A 1 97 ? 3.454 -8.382 -13.921 1.00 94.88 97 GLN A N 1
ATOM 745 C CA . GLN A 1 97 ? 3.634 -9.626 -14.687 1.00 94.88 97 GLN A CA 1
ATOM 746 C C . GLN A 1 97 ? 4.667 -10.596 -14.081 1.00 94.88 97 GLN A C 1
ATOM 748 O O . GLN A 1 97 ? 4.981 -11.615 -14.692 1.00 94.88 97 GLN A O 1
ATOM 753 N N . GLY A 1 98 ? 5.202 -10.307 -12.892 1.00 94.25 98 GLY A N 1
ATOM 754 C CA . GLY A 1 98 ? 6.250 -11.114 -12.262 1.00 94.25 98 GLY A CA 1
ATOM 755 C C . GLY A 1 98 ? 7.643 -10.845 -12.830 1.00 94.25 98 GLY A C 1
ATOM 756 O O . GLY A 1 98 ? 8.493 -11.727 -12.811 1.00 94.25 98 GLY A O 1
ATOM 757 N N . LYS A 1 99 ? 7.868 -9.648 -13.379 1.00 92.25 99 LYS A N 1
ATOM 758 C CA . LYS A 1 99 ? 9.149 -9.224 -13.961 1.00 92.25 99 LYS A CA 1
ATOM 759 C C . LYS A 1 99 ? 9.475 -7.819 -13.498 1.00 92.25 99 LYS A C 1
ATOM 761 O O . LYS A 1 99 ? 8.554 -7.027 -13.294 1.00 92.25 99 LYS A O 1
ATOM 766 N N . TYR A 1 100 ? 10.762 -7.504 -13.365 1.00 90.88 100 TYR A N 1
ATOM 767 C CA . TYR A 1 100 ? 11.177 -6.130 -13.120 1.00 90.88 100 TYR A CA 1
ATOM 768 C C . TYR A 1 100 ? 10.561 -5.196 -14.165 1.00 90.88 100 TYR A C 1
ATOM 770 O O . TYR A 1 100 ? 10.670 -5.407 -15.375 1.00 90.88 100 TYR A O 1
ATOM 778 N N . THR A 1 101 ? 9.895 -4.161 -13.674 1.00 84.88 101 THR A N 1
ATOM 779 C CA . THR A 1 101 ? 9.365 -3.080 -14.489 1.00 84.88 101 THR A CA 1
ATOM 780 C C . THR A 1 101 ? 9.629 -1.779 -13.760 1.00 84.88 101 THR A C 1
ATOM 782 O O . THR A 1 101 ? 9.726 -1.749 -12.536 1.00 84.88 101 THR A O 1
ATOM 785 N N . ARG A 1 102 ? 9.749 -0.704 -14.525 1.00 77.38 102 ARG A N 1
ATOM 786 C CA . ARG A 1 102 ? 9.859 0.642 -13.984 1.00 77.38 102 ARG A CA 1
ATOM 787 C C . ARG A 1 102 ? 8.667 1.431 -14.477 1.00 77.38 102 ARG A C 1
ATOM 789 O O . ARG A 1 102 ? 8.456 1.509 -15.689 1.00 77.38 102 ARG A O 1
ATOM 796 N N . PHE A 1 103 ? 7.908 2.008 -13.560 1.00 74.50 103 PHE A N 1
ATOM 797 C CA . PHE A 1 103 ? 6.696 2.739 -13.877 1.00 74.50 103 PHE A CA 1
ATOM 798 C C . PHE A 1 103 ? 6.595 4.030 -13.071 1.00 74.50 103 PHE A C 1
ATOM 800 O O . PHE A 1 103 ? 6.707 4.042 -11.855 1.00 74.50 103 PHE A O 1
ATOM 807 N N . GLY A 1 104 ? 6.311 5.132 -13.759 1.00 65.38 104 GLY A N 1
ATOM 808 C CA . GLY A 1 104 ? 6.219 6.445 -13.130 1.00 65.38 104 GLY A CA 1
ATOM 809 C C . GLY A 1 104 ? 7.555 7.193 -13.056 1.00 65.38 104 GLY A C 1
ATOM 810 O O . GLY A 1 104 ? 8.610 6.678 -13.462 1.00 65.38 104 GLY A O 1
ATOM 811 N N . PRO A 1 105 ? 7.500 8.460 -12.613 1.00 55.84 105 PRO A N 1
ATOM 812 C CA . PRO A 1 105 ? 8.652 9.337 -12.640 1.00 55.84 105 PRO A CA 1
ATOM 813 C C . PRO A 1 105 ? 9.710 8.812 -11.676 1.00 55.84 105 PRO A C 1
ATOM 815 O O . PRO A 1 105 ? 9.411 8.297 -10.601 1.00 55.84 105 PRO A O 1
ATOM 818 N N . ALA A 1 106 ? 10.976 8.973 -12.049 1.00 58.97 106 ALA A N 1
ATOM 819 C CA . ALA A 1 106 ? 12.052 8.756 -11.096 1.00 58.97 106 ALA A CA 1
ATOM 820 C C . ALA A 1 106 ? 11.823 9.673 -9.875 1.00 58.97 106 ALA A C 1
ATOM 822 O O . ALA A 1 106 ? 11.444 10.831 -10.054 1.00 58.97 106 ALA A O 1
ATOM 823 N N . ALA A 1 107 ? 12.013 9.173 -8.651 1.00 59.81 107 ALA A N 1
ATOM 824 C CA . ALA A 1 107 ? 11.694 9.927 -7.432 1.00 59.81 107 ALA A CA 1
ATOM 825 C C . ALA A 1 107 ? 12.408 11.298 -7.360 1.00 59.81 107 ALA A C 1
ATOM 827 O O . ALA A 1 107 ? 11.865 12.268 -6.836 1.00 59.81 107 ALA A O 1
ATOM 828 N N . ASP A 1 108 ? 13.606 11.394 -7.942 1.00 55.91 108 ASP A N 1
ATOM 829 C CA . ASP A 1 108 ? 14.386 12.621 -8.136 1.00 55.91 108 ASP A CA 1
ATOM 830 C C . ASP A 1 108 ? 13.816 13.538 -9.230 1.00 55.91 108 ASP A C 1
ATOM 832 O O . ASP A 1 108 ? 13.920 14.759 -9.136 1.00 55.91 108 ASP A O 1
ATOM 836 N N . LYS A 1 109 ? 13.170 12.964 -10.248 1.00 51.00 109 LYS A N 1
ATOM 837 C CA . LYS A 1 109 ? 12.500 13.700 -11.325 1.00 51.00 109 LYS A CA 1
ATOM 838 C C . LYS A 1 109 ? 11.142 14.251 -10.925 1.00 51.00 109 LYS A C 1
ATOM 840 O O . LYS A 1 109 ? 10.723 15.229 -11.536 1.00 51.00 109 LYS A O 1
ATOM 845 N N . LEU A 1 110 ? 10.483 13.702 -9.901 1.00 56.28 110 LEU A N 1
ATOM 846 C CA . LEU A 1 110 ? 9.277 14.330 -9.360 1.00 56.28 110 LEU A CA 1
ATOM 847 C C . LEU A 1 110 ? 9.572 15.773 -8.929 1.00 56.28 110 LEU A C 1
ATOM 849 O O . LEU A 1 110 ? 8.849 16.672 -9.327 1.00 56.28 110 LEU A O 1
ATOM 853 N N . ALA A 1 111 ? 10.701 16.006 -8.255 1.00 53.28 111 ALA A N 1
ATOM 854 C CA . ALA A 1 111 ? 11.134 17.335 -7.813 1.00 53.28 111 ALA A CA 1
ATOM 855 C C . ALA A 1 111 ? 11.472 18.313 -8.957 1.00 53.28 111 ALA A C 1
ATOM 857 O O . ALA A 1 111 ? 11.580 19.518 -8.737 1.00 53.28 111 ALA A O 1
ATOM 858 N N . ASN A 1 112 ? 11.641 17.823 -10.191 1.00 49.16 112 ASN A N 1
ATOM 859 C CA . ASN A 1 112 ? 11.745 18.700 -11.364 1.00 49.16 112 ASN A CA 1
ATOM 860 C C . ASN A 1 112 ? 10.380 19.266 -11.764 1.00 49.16 112 ASN A C 1
ATOM 862 O O . ASN A 1 112 ? 10.304 20.279 -12.457 1.00 49.16 112 ASN A O 1
ATOM 866 N N . HIS A 1 113 ? 9.314 18.602 -11.322 1.00 49.81 113 HIS A N 1
ATOM 867 C CA . HIS A 1 113 ? 7.933 18.923 -11.622 1.00 49.81 113 HIS A CA 1
ATOM 868 C C . HIS A 1 113 ? 7.114 19.266 -10.365 1.00 49.81 113 HIS A C 1
ATOM 870 O O . HIS A 1 113 ? 5.917 19.507 -10.477 1.00 49.81 113 HIS A O 1
ATOM 876 N N . SER A 1 114 ? 7.739 19.319 -9.183 1.00 52.16 114 SER A N 1
ATOM 877 C CA . SER A 1 114 ? 7.101 19.733 -7.934 1.00 52.16 114 SER A CA 1
ATOM 878 C C . SER A 1 114 ? 8.028 20.528 -7.012 1.00 52.16 114 SER A C 1
ATOM 880 O O . SER A 1 114 ? 9.247 20.364 -7.046 1.00 52.16 114 SER A O 1
ATOM 882 N N . MET A 1 115 ? 7.456 21.364 -6.138 1.00 54.81 115 MET A N 1
ATOM 883 C CA . MET A 1 115 ? 8.209 22.094 -5.100 1.00 54.81 115 MET A CA 1
ATOM 884 C C . MET A 1 115 ? 8.828 21.181 -4.034 1.00 54.81 115 MET A C 1
ATOM 886 O O . MET A 1 115 ? 9.817 21.566 -3.414 1.00 54.81 115 MET A O 1
ATOM 890 N N . GLN A 1 116 ? 8.243 20.003 -3.807 1.00 60.47 116 GLN A N 1
ATOM 891 C CA . GLN A 1 116 ? 8.632 19.055 -2.759 1.00 60.47 116 GLN A CA 1
ATOM 892 C C . GLN A 1 116 ? 9.085 17.729 -3.366 1.00 60.47 116 GLN A C 1
ATOM 894 O O . GLN A 1 116 ? 8.576 17.312 -4.409 1.00 60.47 116 GLN A O 1
ATOM 899 N N . LYS A 1 117 ? 10.034 17.045 -2.724 1.00 64.75 117 LYS A N 1
ATOM 900 C CA . LYS A 1 117 ? 10.486 15.714 -3.165 1.00 64.75 117 LYS A CA 1
ATOM 901 C C . LYS A 1 117 ? 9.474 14.649 -2.754 1.00 64.75 117 LYS A C 1
ATOM 903 O O . LYS A 1 117 ? 8.876 14.750 -1.692 1.00 64.75 117 LYS A O 1
ATOM 908 N N . GLU A 1 118 ? 9.364 13.558 -3.515 1.00 67.75 118 GLU A N 1
ATOM 909 C CA . GLU A 1 118 ? 8.496 12.421 -3.146 1.00 67.75 118 GLU A CA 1
ATOM 910 C C . GLU A 1 118 ? 8.767 11.912 -1.726 1.00 67.75 118 GLU A C 1
ATOM 912 O O . GLU A 1 118 ? 7.851 11.596 -0.975 1.00 67.75 118 GLU A O 1
ATOM 917 N N . THR A 1 119 ? 10.039 11.884 -1.338 1.00 69.06 119 THR A N 1
ATOM 918 C CA . THR A 1 119 ? 10.483 11.454 -0.012 1.00 69.06 119 THR A CA 1
ATOM 919 C C . THR A 1 119 ? 9.931 12.314 1.126 1.00 69.06 119 THR A C 1
ATOM 921 O O . THR A 1 119 ? 9.884 11.841 2.254 1.00 69.06 119 THR A O 1
ATOM 924 N N . GLU A 1 120 ? 9.523 13.553 0.845 1.00 70.94 120 GLU A N 1
ATOM 925 C CA . GLU A 1 120 ? 8.961 14.510 1.811 1.00 70.94 120 GLU A CA 1
ATOM 926 C C . GLU A 1 120 ? 7.429 14.413 1.894 1.00 70.94 120 GLU A C 1
ATOM 928 O O . GLU A 1 120 ? 6.844 14.821 2.890 1.00 70.94 120 GLU A O 1
ATOM 933 N N . ILE A 1 121 ? 6.780 13.844 0.870 1.00 73.50 121 ILE A N 1
ATOM 934 C CA . ILE A 1 121 ? 5.313 13.771 0.741 1.00 73.50 121 ILE A CA 1
ATOM 935 C C . ILE A 1 121 ? 4.792 12.341 0.556 1.00 73.50 121 ILE A C 1
ATOM 937 O O . ILE A 1 121 ? 3.658 12.133 0.130 1.00 73.50 121 ILE A O 1
ATOM 941 N N . SER A 1 122 ? 5.625 11.346 0.849 1.00 78.50 122 SER A N 1
ATOM 942 C CA . SER A 1 122 ? 5.322 9.926 0.640 1.00 78.50 122 SER A CA 1
ATOM 943 C C . SER A 1 122 ? 4.015 9.489 1.315 1.00 78.50 122 SER A C 1
ATOM 945 O O . SER A 1 122 ? 3.205 8.816 0.679 1.00 78.50 122 SER A O 1
ATOM 947 N N . ASN A 1 123 ? 3.767 9.954 2.543 1.00 83.50 123 ASN A N 1
ATOM 948 C CA . ASN A 1 123 ? 2.556 9.636 3.303 1.00 83.50 123 ASN A CA 1
ATOM 949 C C . ASN A 1 123 ? 1.278 10.211 2.671 1.00 83.50 123 ASN A C 1
ATOM 951 O O . ASN A 1 123 ? 0.427 9.425 2.250 1.00 83.50 123 ASN A O 1
ATOM 955 N N . PRO A 1 124 ? 1.134 11.541 2.497 1.00 78.75 124 PRO A N 1
ATOM 956 C CA . PRO A 1 124 ? -0.058 12.097 1.858 1.00 78.75 124 PRO A CA 1
ATOM 957 C C . PRO A 1 124 ? -0.255 11.584 0.423 1.00 78.75 124 PRO A C 1
ATOM 959 O O . PRO A 1 124 ? -1.391 11.394 -0.012 1.00 78.75 124 PRO A O 1
ATOM 962 N N . LEU A 1 125 ? 0.831 11.294 -0.305 1.00 78.69 125 LEU A N 1
ATOM 963 C CA . LEU A 1 125 ? 0.763 10.691 -1.634 1.00 78.69 125 LEU A CA 1
ATOM 964 C C . LEU A 1 125 ? 0.187 9.268 -1.605 1.00 78.69 125 LEU A C 1
ATOM 966 O O . LEU A 1 125 ? -0.720 8.965 -2.379 1.00 78.69 125 LEU A O 1
ATOM 970 N N . GLY A 1 126 ? 0.697 8.396 -0.731 1.00 84.81 126 GLY A N 1
ATOM 971 C CA . GLY A 1 126 ? 0.193 7.030 -0.582 1.00 84.81 126 GLY A CA 1
ATOM 972 C C . GLY A 1 126 ? -1.275 7.001 -0.170 1.00 84.81 126 GLY A C 1
ATOM 973 O O . GLY A 1 126 ? -2.068 6.283 -0.780 1.00 84.81 126 GLY A O 1
ATOM 974 N N . THR A 1 127 ? -1.643 7.853 0.790 1.00 85.25 127 THR A N 1
ATOM 975 C CA . THR A 1 127 ? -3.024 8.055 1.238 1.00 85.25 127 THR A CA 1
ATOM 976 C C . THR A 1 127 ? -3.950 8.400 0.079 1.00 85.25 127 THR A C 1
ATOM 978 O O . THR A 1 127 ? -4.973 7.747 -0.125 1.00 85.25 127 THR A O 1
ATOM 981 N N . LEU A 1 128 ? -3.565 9.392 -0.725 1.00 80.69 128 LEU A N 1
ATOM 982 C CA . LEU A 1 128 ? -4.364 9.866 -1.849 1.00 80.69 128 LEU A CA 1
ATOM 983 C C . LEU A 1 128 ? -4.560 8.793 -2.927 1.00 80.69 128 LEU A C 1
ATOM 985 O O . LEU A 1 128 ? -5.661 8.652 -3.469 1.00 80.69 128 LEU A O 1
ATOM 989 N N . ILE A 1 129 ? -3.505 8.033 -3.235 1.00 85.00 129 ILE A N 1
ATOM 990 C CA . ILE A 1 129 ? -3.582 6.967 -4.234 1.00 85.00 129 ILE A CA 1
ATOM 991 C C . ILE A 1 129 ? -4.503 5.850 -3.741 1.00 85.00 129 ILE A C 1
ATOM 993 O O . ILE A 1 129 ? -5.375 5.425 -4.491 1.00 85.00 129 ILE A O 1
ATOM 997 N N . ILE A 1 130 ? -4.363 5.396 -2.491 1.00 90.69 130 ILE A N 1
ATOM 998 C CA . ILE A 1 130 ? -5.222 4.332 -1.945 1.00 90.69 130 ILE A CA 1
ATOM 999 C C . ILE A 1 130 ? -6.676 4.790 -1.867 1.00 90.69 130 ILE A C 1
ATOM 1001 O O . ILE A 1 130 ? -7.571 4.039 -2.247 1.00 90.69 130 ILE A O 1
ATOM 1005 N N . TRP A 1 131 ? -6.918 6.038 -1.469 1.00 87.44 131 TRP A N 1
ATOM 1006 C CA . TRP A 1 131 ? -8.256 6.616 -1.499 1.00 87.44 131 TRP A CA 1
ATOM 1007 C C . TRP A 1 131 ? -8.874 6.547 -2.909 1.00 87.44 131 TRP A C 1
ATOM 1009 O O . TRP A 1 131 ? -9.996 6.074 -3.049 1.00 87.44 131 TRP A O 1
ATOM 1019 N N . ASN A 1 132 ? -8.128 6.871 -3.971 1.00 84.56 132 ASN A N 1
ATOM 1020 C CA . ASN A 1 132 ? -8.612 6.746 -5.358 1.00 84.56 132 ASN A CA 1
ATOM 1021 C C . ASN A 1 132 ? -8.696 5.310 -5.884 1.00 84.56 132 ASN A C 1
ATOM 1023 O O . ASN A 1 132 ? -9.443 5.032 -6.821 1.00 84.56 132 ASN A O 1
ATOM 1027 N N . LEU A 1 133 ? -7.935 4.397 -5.289 1.00 91.69 133 LEU A N 1
ATOM 1028 C CA . LEU A 1 133 ? -8.064 2.964 -5.515 1.00 91.69 133 LEU A CA 1
ATOM 1029 C C . LEU A 1 133 ? -9.259 2.362 -4.764 1.00 91.69 133 LEU A C 1
ATOM 1031 O O . LEU A 1 133 ? -9.477 1.157 -4.873 1.00 91.69 133 LEU A O 1
ATOM 1035 N N . SER A 1 134 ? -9.993 3.148 -3.973 1.00 92.19 134 SER A N 1
ATOM 1036 C CA . SER A 1 134 ? -11.155 2.655 -3.234 1.00 92.19 134 SER A CA 1
ATOM 1037 C C . SER A 1 134 ? -12.295 2.317 -4.175 1.00 92.19 134 SER A C 1
ATOM 1039 O O . SER A 1 134 ? -12.491 2.985 -5.192 1.00 92.19 134 SER A O 1
ATOM 1041 N N . ARG A 1 135 ? -13.091 1.313 -3.806 1.00 92.75 135 ARG A N 1
ATOM 1042 C CA . ARG A 1 135 ? -14.333 0.996 -4.525 1.00 92.75 135 ARG A CA 1
ATOM 1043 C C . ARG A 1 135 ? -15.297 2.182 -4.517 1.00 92.75 135 ARG A C 1
ATOM 1045 O O . ARG A 1 135 ? -15.924 2.466 -5.532 1.00 92.75 135 ARG A O 1
ATOM 1052 N N . ASP A 1 136 ? -15.394 2.857 -3.375 1.00 89.19 136 ASP A N 1
ATOM 1053 C CA . ASP A 1 136 ? -16.183 4.072 -3.205 1.00 89.19 136 ASP A CA 1
ATOM 1054 C C . ASP A 1 136 ? -15.393 5.110 -2.390 1.00 89.19 136 ASP A C 1
ATOM 1056 O O . ASP A 1 136 ? -15.458 5.127 -1.158 1.00 89.19 136 ASP A O 1
ATOM 1060 N N . PRO A 1 137 ? -14.659 6.016 -3.061 1.00 84.12 137 PRO A N 1
ATOM 1061 C CA . PRO A 1 137 ? -13.917 7.074 -2.384 1.00 84.12 137 PRO A CA 1
ATOM 1062 C C . PRO A 1 137 ? -14.809 7.990 -1.528 1.00 84.12 137 PRO A C 1
ATOM 1064 O O . PRO A 1 137 ? -14.318 8.612 -0.585 1.00 84.12 137 PRO A O 1
ATOM 1067 N N . THR A 1 138 ? -16.121 8.073 -1.795 1.00 81.19 138 THR A N 1
ATOM 1068 C CA . THR A 1 138 ? -17.047 8.909 -1.006 1.00 81.19 138 THR A CA 1
ATOM 1069 C C . THR A 1 138 ? -17.340 8.340 0.387 1.00 81.19 138 THR A C 1
ATOM 1071 O O . THR A 1 138 ? -17.814 9.062 1.273 1.00 81.19 138 THR A O 1
ATOM 1074 N N . ARG A 1 139 ? -17.016 7.056 0.583 1.00 85.94 139 ARG A N 1
ATOM 1075 C CA . ARG A 1 139 ? -17.228 6.281 1.811 1.00 85.94 139 ARG A CA 1
ATOM 1076 C C . ARG A 1 139 ? -15.940 5.687 2.383 1.00 85.94 139 ARG A C 1
ATOM 1078 O O . ARG A 1 139 ? -16.001 4.918 3.339 1.00 85.94 139 ARG A O 1
ATOM 1085 N N . THR A 1 140 ? -14.788 6.071 1.838 1.00 89.19 140 THR A N 1
ATOM 1086 C CA . THR A 1 140 ? -13.471 5.757 2.398 1.00 89.19 140 THR A CA 1
ATOM 1087 C C . THR A 1 140 ? -12.924 6.975 3.125 1.00 89.19 140 THR A C 1
ATOM 1089 O O . THR A 1 140 ? -12.863 8.072 2.567 1.00 89.19 140 THR A O 1
ATOM 1092 N N . PHE A 1 141 ? -12.486 6.766 4.363 1.00 89.25 141 PHE A N 1
ATOM 1093 C CA . PHE A 1 141 ? -12.007 7.816 5.258 1.00 89.25 141 PHE A CA 1
ATOM 1094 C C . PHE A 1 141 ? -10.538 7.618 5.593 1.00 89.25 141 PHE A C 1
ATOM 1096 O O . PHE A 1 141 ? -10.059 6.484 5.625 1.00 89.25 141 PHE A O 1
ATOM 1103 N N . PHE A 1 142 ? -9.820 8.700 5.879 1.00 88.12 142 PHE A N 1
ATOM 1104 C CA . PHE A 1 142 ? -8.402 8.604 6.206 1.00 88.12 142 PHE A CA 1
ATOM 1105 C C . PHE A 1 142 ? -7.903 9.708 7.140 1.00 88.12 142 PHE A C 1
ATOM 1107 O O . PHE A 1 142 ? -8.465 10.803 7.225 1.00 88.12 142 PHE A O 1
ATOM 1114 N N . CYS A 1 143 ? -6.773 9.387 7.759 1.00 87.00 143 CYS A N 1
ATOM 1115 C CA . CYS A 1 143 ? -5.928 10.200 8.617 1.00 87.00 143 CYS A CA 1
ATOM 1116 C C . CYS A 1 143 ? -4.477 10.012 8.142 1.00 87.00 143 CYS A C 1
ATOM 1118 O O . CYS A 1 143 ? -4.074 8.890 7.829 1.00 87.00 143 CYS A O 1
ATOM 1120 N N . SER A 1 144 ? -3.704 11.091 8.011 1.00 85.56 144 SER A N 1
ATOM 1121 C CA . SER A 1 144 ? -2.348 11.031 7.446 1.00 85.56 144 SER A CA 1
ATOM 1122 C C . SER A 1 144 ? -1.446 12.105 8.045 1.00 85.56 144 SER A C 1
ATOM 1124 O O . SER A 1 144 ? -1.820 13.277 8.111 1.00 85.56 144 SER A O 1
ATOM 1126 N N . SER A 1 145 ? -0.222 11.711 8.381 1.00 82.31 145 SER A N 1
ATOM 1127 C CA . SER A 1 145 ? 0.902 12.592 8.692 1.00 82.31 145 SER A CA 1
ATOM 1128 C C . SER A 1 145 ? 1.152 13.589 7.553 1.00 82.31 145 SER A C 1
ATOM 1130 O O . SER A 1 145 ? 1.000 13.214 6.380 1.00 82.31 145 SER A O 1
ATOM 1132 N N . PRO A 1 146 ? 1.593 14.829 7.855 1.00 71.88 146 PRO A N 1
ATOM 1133 C CA . PRO A 1 146 ? 2.012 15.332 9.178 1.00 71.88 146 PRO A CA 1
ATOM 1134 C C . PRO A 1 146 ? 0.931 16.114 9.956 1.00 71.88 146 PRO A C 1
ATOM 1136 O O . PRO A 1 146 ? 1.253 16.898 10.847 1.00 71.88 146 PRO A O 1
ATOM 1139 N N . SER A 1 147 ? -0.332 16.050 9.528 1.00 69.88 147 SER A N 1
ATOM 1140 C CA . SER A 1 147 ? -1.378 16.979 9.988 1.00 69.88 147 SER A CA 1
ATOM 1141 C C . SER A 1 147 ? -2.622 16.294 10.550 1.00 69.88 147 SER A C 1
ATOM 1143 O O . SER A 1 147 ? -3.631 16.956 10.783 1.00 69.88 147 SER A O 1
ATOM 1145 N N . GLY A 1 148 ? -2.588 14.978 10.721 1.00 75.44 148 GLY A N 1
ATOM 1146 C CA . GLY A 1 148 ? -3.774 14.184 11.025 1.00 75.44 148 GLY A CA 1
ATOM 1147 C C . GLY A 1 148 ? -3.447 12.780 11.501 1.00 75.44 148 GLY A C 1
ATOM 1148 O O . GLY A 1 148 ? -4.231 11.872 11.256 1.00 75.44 148 GLY A O 1
ATOM 1149 N N . GLU A 1 149 ? -2.281 12.587 12.108 1.00 84.69 149 GLU A N 1
ATOM 1150 C CA . GLU A 1 149 ? -1.859 11.331 12.710 1.00 84.69 149 GLU A CA 1
ATOM 1151 C C . GLU A 1 149 ? -2.829 10.906 13.810 1.00 84.69 149 GLU A C 1
ATOM 1153 O O . GLU A 1 149 ? -3.317 11.722 14.596 1.00 84.69 149 GLU A O 1
ATOM 1158 N N . LEU A 1 150 ? -3.071 9.602 13.883 1.00 86.50 150 LEU A N 1
ATOM 1159 C CA . LEU A 1 150 ? -3.776 9.011 15.010 1.00 86.50 150 LEU A CA 1
ATOM 1160 C C . LEU A 1 150 ? -2.764 8.562 16.049 1.00 86.50 150 LEU A C 1
ATOM 1162 O O . LEU A 1 150 ? -1.706 8.023 15.719 1.00 86.50 150 LEU A O 1
ATOM 1166 N N . SER A 1 151 ? -3.120 8.749 17.306 1.00 87.06 151 SER A N 1
ATOM 1167 C CA . SER A 1 151 ? -2.375 8.208 18.422 1.00 87.06 151 SER A CA 1
ATOM 1168 C C . SER A 1 151 ? -2.683 6.729 18.611 1.00 87.06 151 SER A C 1
ATOM 1170 O O . SER A 1 151 ? -3.797 6.254 18.374 1.00 87.06 151 SER A O 1
ATOM 1172 N N . ILE A 1 152 ? -1.700 5.987 19.098 1.00 85.56 152 ILE A N 1
ATOM 1173 C CA . ILE A 1 152 ? -1.895 4.628 19.575 1.00 85.56 152 ILE A CA 1
ATOM 1174 C C . ILE A 1 152 ? -1.217 4.448 20.923 1.00 85.56 152 ILE A C 1
ATOM 1176 O O . ILE A 1 152 ? -0.072 4.856 21.138 1.00 85.56 152 ILE A O 1
ATOM 1180 N N . ASN A 1 153 ? -1.938 3.809 21.841 1.00 75.94 153 ASN A N 1
ATOM 1181 C CA . ASN A 1 153 ? -1.372 3.434 23.124 1.00 75.94 153 ASN A CA 1
ATOM 1182 C C . ASN A 1 153 ? -0.281 2.387 22.896 1.00 75.94 153 ASN A C 1
ATOM 1184 O O . ASN A 1 153 ? -0.536 1.316 22.347 1.00 75.94 153 ASN A O 1
ATOM 1188 N N . THR A 1 154 ? 0.939 2.683 23.330 1.00 69.81 154 THR A N 1
ATOM 1189 C CA . THR A 1 154 ? 2.020 1.702 23.315 1.00 69.81 154 THR A CA 1
ATOM 1190 C C . THR A 1 154 ? 1.952 0.878 24.597 1.00 69.81 154 THR A C 1
ATOM 1192 O O . THR A 1 154 ? 1.633 1.382 25.674 1.00 69.81 154 THR A O 1
ATOM 1195 N N . SER A 1 155 ? 2.253 -0.417 24.513 1.00 59.34 155 SER A N 1
ATOM 1196 C CA . SER A 1 155 ? 2.267 -1.300 25.687 1.00 59.34 155 SER A CA 1
ATOM 1197 C C . SER A 1 155 ? 3.432 -1.021 26.650 1.00 59.34 155 SER A C 1
ATOM 1199 O O . SER A 1 155 ? 3.552 -1.687 27.676 1.00 59.34 155 SER A O 1
ATOM 1201 N N . ASN A 1 156 ? 4.317 -0.071 26.326 1.00 60.12 156 ASN A N 1
ATOM 1202 C CA . ASN A 1 156 ? 5.489 0.264 27.122 1.00 60.12 156 ASN A CA 1
ATOM 1203 C C . ASN A 1 156 ? 5.293 1.605 27.840 1.00 60.12 156 ASN A C 1
ATOM 1205 O O . ASN A 1 156 ? 5.594 2.661 27.294 1.00 60.12 156 ASN A O 1
ATOM 1209 N N . HIS A 1 157 ? 4.863 1.547 29.101 1.00 51.91 157 HIS A N 1
ATOM 1210 C CA . HIS A 1 157 ? 4.666 2.720 29.964 1.00 51.91 157 HIS A CA 1
ATOM 1211 C C . HIS A 1 157 ? 5.947 3.539 30.241 1.00 51.91 157 HIS A C 1
ATOM 1213 O O . HIS A 1 157 ? 5.863 4.601 30.854 1.00 51.91 157 HIS A O 1
ATOM 1219 N N . LEU A 1 158 ? 7.127 3.048 29.834 1.00 47.78 158 LEU A N 1
ATOM 1220 C CA . LEU A 1 158 ? 8.419 3.731 29.975 1.00 47.78 158 LEU A CA 1
ATOM 1221 C C . LEU A 1 158 ? 8.858 4.474 28.700 1.00 47.78 158 LEU A C 1
ATOM 1223 O O . LEU A 1 158 ? 9.815 5.247 28.759 1.00 47.78 158 LEU A O 1
ATOM 1227 N N . ASP A 1 159 ? 8.195 4.256 27.559 1.00 54.22 159 ASP A N 1
ATOM 1228 C CA . ASP A 1 159 ? 8.420 5.047 26.345 1.00 54.22 159 ASP A CA 1
ATOM 1229 C C . ASP A 1 159 ? 7.543 6.303 26.438 1.00 54.22 159 ASP A C 1
ATOM 1231 O O . ASP A 1 159 ? 6.326 6.245 26.287 1.00 54.22 159 ASP A O 1
ATOM 1235 N N . SER A 1 160 ? 8.152 7.448 26.756 1.00 46.50 160 SER A N 1
ATOM 1236 C CA . SER A 1 160 ? 7.444 8.723 26.949 1.00 46.50 160 SER A CA 1
ATOM 1237 C C . SER A 1 160 ? 6.877 9.320 25.657 1.00 46.50 160 SER A C 1
ATOM 1239 O O . SER A 1 160 ? 6.271 10.392 25.692 1.00 46.50 160 SER A O 1
ATOM 1241 N N . ARG A 1 161 ? 7.097 8.665 24.511 1.00 56.16 161 ARG A N 1
ATOM 1242 C CA . ARG A 1 161 ? 6.576 9.094 23.217 1.00 56.16 161 ARG A CA 1
ATOM 1243 C C . ARG A 1 161 ? 5.247 8.408 22.943 1.00 56.16 161 ARG A C 1
ATOM 1245 O O . ARG A 1 161 ? 5.170 7.184 22.863 1.00 56.16 161 ARG A O 1
ATOM 1252 N N . GLU A 1 162 ? 4.222 9.227 22.751 1.00 65.88 162 GLU A N 1
ATOM 1253 C CA . GLU A 1 162 ? 2.954 8.799 22.176 1.00 65.88 162 GLU A CA 1
ATOM 1254 C C . GLU A 1 162 ? 3.228 8.118 20.822 1.00 65.88 162 GLU A C 1
ATOM 1256 O O . GLU A 1 162 ? 4.030 8.599 20.016 1.00 65.88 162 GLU A O 1
ATOM 1261 N N . GLY A 1 163 ? 2.653 6.932 20.608 1.00 76.81 163 GLY A N 1
ATOM 1262 C CA . GLY A 1 163 ? 2.762 6.261 19.319 1.00 76.81 163 GLY A CA 1
ATOM 1263 C C . GLY A 1 163 ? 1.916 7.016 18.305 1.00 76.81 163 GLY A C 1
ATOM 1264 O O . GLY A 1 163 ? 0.755 7.289 18.591 1.00 76.81 163 GLY A O 1
ATOM 1265 N N . HIS A 1 164 ? 2.470 7.332 17.138 1.00 86.50 164 HIS A N 1
ATOM 1266 C CA . HIS A 1 164 ? 1.740 8.005 16.065 1.00 86.50 164 HIS A CA 1
ATOM 1267 C C . HIS A 1 164 ? 1.684 7.104 14.836 1.00 86.50 164 HIS A C 1
ATOM 1269 O O . HIS A 1 164 ? 2.688 6.499 14.457 1.00 86.50 164 HIS A O 1
ATOM 1275 N N . LEU A 1 165 ? 0.495 7.002 14.248 1.00 89.38 165 LEU A N 1
ATOM 1276 C CA . LEU A 1 165 ? 0.251 6.272 13.014 1.00 89.38 165 LEU A CA 1
ATOM 1277 C C . LEU A 1 165 ? 0.384 7.230 11.831 1.00 89.38 165 LEU A C 1
ATOM 1279 O O . LEU A 1 165 ? -0.394 8.178 11.702 1.00 89.38 165 LEU A O 1
ATOM 1283 N N . ASP A 1 166 ? 1.343 6.937 10.958 1.00 90.12 166 ASP A N 1
ATOM 1284 C CA . ASP A 1 166 ? 1.660 7.739 9.777 1.00 90.12 166 ASP A CA 1
ATOM 1285 C C . ASP A 1 166 ? 0.478 7.875 8.814 1.00 90.12 166 ASP A C 1
ATOM 1287 O O . ASP A 1 166 ? 0.175 8.970 8.344 1.00 90.12 166 ASP A O 1
ATOM 1291 N N . ILE A 1 167 ? -0.177 6.761 8.487 1.00 91.81 167 ILE A N 1
ATOM 1292 C CA . ILE A 1 167 ? -1.331 6.718 7.592 1.00 91.81 167 ILE A CA 1
ATOM 1293 C C . ILE A 1 167 ? -2.331 5.712 8.146 1.00 91.81 167 ILE A C 1
ATOM 1295 O O . ILE A 1 167 ? -1.991 4.560 8.407 1.00 91.81 167 ILE A O 1
ATOM 1299 N N . THR A 1 168 ? -3.586 6.127 8.265 1.00 93.69 168 THR A N 1
ATOM 1300 C CA . THR A 1 168 ? -4.720 5.247 8.553 1.00 93.69 168 THR A CA 1
ATOM 1301 C C . THR A 1 168 ? -5.811 5.498 7.527 1.00 93.69 168 THR A C 1
ATOM 1303 O O . THR A 1 168 ? -6.230 6.635 7.334 1.00 93.69 168 THR A O 1
ATOM 1306 N N . ILE A 1 169 ? -6.286 4.443 6.872 1.00 93.69 169 ILE A N 1
ATOM 1307 C CA . ILE A 1 169 ? -7.356 4.487 5.872 1.00 93.69 169 ILE A CA 1
ATOM 1308 C C . ILE A 1 169 ? -8.387 3.429 6.244 1.00 93.69 169 ILE A C 1
ATOM 1310 O O . ILE A 1 169 ? -8.033 2.299 6.567 1.00 93.69 169 ILE A O 1
ATOM 1314 N N . CYS A 1 170 ? -9.665 3.777 6.208 1.00 94.94 170 CYS A N 1
ATOM 1315 C CA . CYS A 1 170 ? -10.749 2.901 6.620 1.00 94.94 170 CYS A CA 1
ATOM 1316 C C . CYS A 1 170 ? -11.848 2.854 5.559 1.00 94.94 170 CYS A C 1
ATOM 1318 O O . CYS A 1 170 ? -12.309 3.899 5.097 1.00 94.94 170 CYS A O 1
ATOM 1320 N N . SER A 1 171 ? -12.283 1.634 5.227 1.00 94.56 171 SER A N 1
ATOM 1321 C CA . SER A 1 171 ? -13.553 1.360 4.549 1.00 94.56 171 SER A CA 1
ATOM 1322 C C . SER A 1 171 ? -14.539 0.798 5.584 1.00 94.56 171 SER A C 1
ATOM 1324 O O . SER A 1 171 ? -14.474 -0.392 5.923 1.00 94.56 171 SER A O 1
ATOM 1326 N N . PRO A 1 172 ? -15.469 1.620 6.111 1.00 92.19 172 PRO A N 1
ATOM 1327 C CA . PRO A 1 172 ? -16.504 1.166 7.041 1.00 92.19 172 PRO A CA 1
ATOM 1328 C C . PRO A 1 172 ? -17.465 0.154 6.423 1.00 92.19 172 PRO A C 1
ATOM 1330 O O . PRO A 1 172 ? -17.991 -0.702 7.139 1.00 92.19 172 PRO A O 1
ATOM 1333 N N . GLN A 1 173 ? -17.686 0.248 5.107 1.00 92.38 173 GLN A N 1
ATOM 1334 C CA . GLN A 1 173 ? -18.559 -0.653 4.362 1.00 92.38 173 GLN A CA 1
ATOM 1335 C C . GLN A 1 173 ? -17.969 -2.062 4.270 1.00 92.38 173 GLN A C 1
ATOM 1337 O O . GLN A 1 173 ? -18.681 -3.029 4.533 1.00 92.38 173 GLN A O 1
ATOM 1342 N N . ASP A 1 174 ? -16.684 -2.182 3.927 1.00 94.62 174 ASP A N 1
ATOM 1343 C CA . ASP A 1 174 ? -16.006 -3.479 3.817 1.00 94.62 174 ASP A CA 1
ATOM 1344 C C . ASP A 1 174 ? -15.440 -3.972 5.159 1.00 94.62 174 ASP A C 1
ATOM 1346 O O . ASP A 1 174 ? -14.946 -5.095 5.240 1.00 94.62 174 ASP A O 1
ATOM 1350 N N . LYS A 1 175 ? -15.526 -3.155 6.221 1.00 95.62 175 LYS A N 1
ATOM 1351 C CA . LYS A 1 175 ? -14.953 -3.432 7.548 1.00 95.62 175 LYS A CA 1
ATOM 1352 C C . LYS A 1 175 ? -13.454 -3.709 7.481 1.00 95.62 175 LYS A C 1
ATOM 1354 O O . LYS A 1 175 ? -12.952 -4.655 8.086 1.00 95.62 175 LYS A O 1
ATOM 1359 N N . ILE A 1 176 ? -12.726 -2.855 6.762 1.00 97.19 176 ILE A N 1
ATOM 1360 C CA . ILE A 1 176 ? -11.268 -2.938 6.632 1.00 97.19 176 ILE A CA 1
ATOM 1361 C C . ILE A 1 176 ? -10.641 -1.637 7.121 1.00 97.19 176 ILE A C 1
ATOM 1363 O O . ILE A 1 176 ? -11.055 -0.552 6.711 1.00 97.19 176 ILE A O 1
ATOM 1367 N N . VAL A 1 177 ? -9.613 -1.757 7.958 1.00 97.06 177 VAL A N 1
ATOM 1368 C CA . VAL A 1 177 ? -8.714 -0.658 8.309 1.00 97.06 177 VAL A CA 1
ATOM 1369 C C . VAL A 1 177 ? -7.306 -0.993 7.833 1.00 97.06 177 VAL A C 1
ATOM 1371 O O . VAL A 1 177 ? -6.761 -2.051 8.138 1.00 97.06 177 VAL A O 1
ATOM 1374 N N . CYS A 1 178 ? -6.726 -0.093 7.050 1.00 96.75 178 CYS A N 1
ATOM 1375 C CA . CYS A 1 178 ? -5.368 -0.174 6.548 1.00 96.75 178 CYS A CA 1
ATOM 1376 C C . CYS A 1 178 ? -4.513 0.879 7.251 1.00 96.75 178 CYS A C 1
ATOM 1378 O O . CYS A 1 178 ? -4.765 2.076 7.125 1.00 96.75 178 CYS A O 1
ATOM 1380 N N . VAL A 1 179 ? -3.490 0.429 7.964 1.00 95.50 179 VAL A N 1
ATOM 1381 C CA . VAL A 1 179 ? -2.490 1.271 8.615 1.00 95.50 179 VAL A CA 1
ATOM 1382 C C . VAL A 1 179 ? -1.181 1.115 7.859 1.00 95.50 179 VAL A C 1
ATOM 1384 O O . VAL A 1 179 ? -0.713 -0.007 7.650 1.00 95.50 179 VAL A O 1
ATOM 1387 N N . LEU A 1 180 ? -0.601 2.232 7.427 1.00 94.50 180 LEU A N 1
ATOM 1388 C CA . LEU A 1 180 ? 0.676 2.229 6.729 1.00 94.50 180 LEU A CA 1
ATOM 1389 C C . LEU A 1 180 ? 1.711 3.055 7.477 1.00 94.50 180 LEU A C 1
ATOM 1391 O O . LEU A 1 180 ? 1.458 4.204 7.827 1.00 94.50 180 LEU A O 1
ATOM 1395 N N . GLU A 1 181 ? 2.885 2.462 7.664 1.00 92.19 181 GLU A N 1
ATOM 1396 C CA . GLU A 1 181 ? 4.059 3.125 8.228 1.00 92.19 181 GLU A CA 1
ATOM 1397 C C . GLU A 1 181 ? 4.954 3.624 7.088 1.00 92.19 181 GLU A C 1
ATOM 1399 O O . GLU A 1 181 ? 5.475 2.833 6.293 1.00 92.19 181 GLU A O 1
ATOM 1404 N N . GLY A 1 182 ? 5.127 4.937 6.982 1.00 90.81 182 GLY A N 1
ATOM 1405 C CA . GLY A 1 182 ? 5.846 5.574 5.893 1.00 90.81 182 GLY A CA 1
ATOM 1406 C C . GLY A 1 182 ? 7.355 5.465 6.040 1.00 90.81 182 GLY A C 1
ATOM 1407 O O . GLY A 1 182 ? 7.935 5.842 7.056 1.00 90.81 182 GLY A O 1
ATOM 1408 N N . LYS A 1 183 ? 8.047 5.010 4.991 1.00 90.25 183 LYS A N 1
ATOM 1409 C CA . LYS A 1 183 ? 9.512 5.096 4.901 1.00 90.25 183 LYS A CA 1
ATOM 1410 C C . LYS A 1 183 ? 9.913 5.689 3.561 1.00 90.25 183 LYS A C 1
ATOM 1412 O O . LYS A 1 183 ? 9.653 5.130 2.502 1.00 90.25 183 LYS A O 1
ATOM 1417 N N . ALA A 1 184 ? 10.647 6.798 3.605 1.00 83.69 184 ALA A N 1
ATOM 1418 C CA . ALA A 1 184 ? 11.077 7.522 2.409 1.00 83.69 184 ALA A CA 1
ATOM 1419 C C . ALA A 1 184 ? 11.994 6.716 1.462 1.00 83.69 184 ALA A C 1
ATOM 1421 O O . ALA A 1 184 ? 12.185 7.107 0.315 1.00 83.69 184 ALA A O 1
ATOM 1422 N N . SER A 1 185 ? 12.639 5.648 1.949 1.00 85.94 185 SER A N 1
ATOM 1423 C CA . SER A 1 185 ? 13.483 4.749 1.148 1.00 85.94 185 SER A CA 1
ATOM 1424 C C . SER A 1 185 ? 13.808 3.461 1.910 1.00 85.94 185 SER A C 1
ATOM 1426 O O . SER A 1 185 ? 13.720 3.427 3.139 1.00 85.94 185 SER A O 1
ATOM 1428 N N . VAL A 1 186 ? 14.331 2.451 1.204 1.00 87.00 186 VAL A N 1
ATOM 1429 C CA . VAL A 1 186 ? 14.949 1.253 1.812 1.00 87.00 186 VAL A CA 1
ATOM 1430 C C . VAL A 1 186 ? 16.014 1.635 2.839 1.00 87.00 186 VAL A C 1
ATOM 1432 O O . VAL A 1 186 ? 16.079 1.068 3.923 1.00 87.00 186 VAL A O 1
ATOM 1435 N N . ALA A 1 187 ? 16.838 2.643 2.541 1.00 86.88 187 ALA A N 1
ATOM 1436 C CA . ALA A 1 187 ? 17.875 3.068 3.469 1.00 86.88 187 ALA A CA 1
ATOM 1437 C C . ALA A 1 187 ? 17.307 3.669 4.761 1.00 86.88 187 ALA A C 1
ATOM 1439 O O . ALA A 1 187 ? 17.928 3.504 5.806 1.00 86.88 187 ALA A O 1
ATOM 1440 N N . ALA A 1 188 ? 16.162 4.356 4.693 1.00 86.19 188 ALA A N 1
ATOM 1441 C CA . ALA A 1 188 ? 15.460 4.851 5.874 1.00 86.19 188 ALA A CA 1
ATOM 1442 C C . ALA A 1 188 ? 14.866 3.696 6.686 1.00 86.19 188 ALA A C 1
ATOM 1444 O O . ALA A 1 188 ? 15.120 3.620 7.882 1.00 86.19 188 ALA A O 1
ATOM 1445 N N . MET A 1 189 ? 14.197 2.753 6.017 1.00 87.38 189 MET A N 1
ATOM 1446 C CA . MET A 1 189 ? 13.653 1.549 6.649 1.00 87.38 189 MET A CA 1
ATOM 1447 C C . MET A 1 189 ? 14.729 0.782 7.434 1.00 87.38 189 MET A C 1
ATOM 1449 O O . MET A 1 189 ? 14.524 0.448 8.593 1.00 87.38 189 MET A O 1
ATOM 1453 N N . LEU A 1 190 ? 15.915 0.590 6.848 1.00 86.44 190 LEU A N 1
ATOM 1454 C CA . LEU A 1 190 ? 17.012 -0.133 7.501 1.00 86.44 190 LEU A CA 1
ATOM 1455 C C . LEU A 1 190 ? 17.735 0.660 8.600 1.00 86.44 190 LEU A C 1
ATOM 1457 O O . LEU A 1 190 ? 18.400 0.073 9.445 1.00 86.44 190 LEU A O 1
ATOM 1461 N N . ARG A 1 191 ? 17.647 1.995 8.611 1.00 84.56 191 ARG A N 1
ATOM 1462 C CA . ARG A 1 191 ? 18.168 2.787 9.741 1.00 84.56 191 ARG A CA 1
ATOM 1463 C C . ARG A 1 191 ? 17.274 2.676 10.972 1.00 84.56 191 ARG A C 1
ATOM 1465 O O . ARG A 1 191 ? 17.774 2.790 12.087 1.00 84.56 191 ARG A O 1
ATOM 1472 N N . ASP A 1 192 ? 15.985 2.436 10.762 1.00 74.94 192 ASP A N 1
ATOM 1473 C CA . ASP A 1 192 ? 14.975 2.406 11.817 1.00 74.94 192 ASP A CA 1
ATOM 1474 C C . ASP A 1 192 ? 14.758 1.003 12.414 1.00 74.94 192 ASP A C 1
ATOM 1476 O O . ASP A 1 192 ? 13.867 0.836 13.242 1.00 74.94 192 ASP A O 1
ATOM 1480 N N . ILE A 1 193 ? 15.600 0.011 12.081 1.00 73.38 193 ILE A N 1
ATOM 1481 C CA . ILE A 1 193 ? 15.508 -1.376 12.592 1.00 73.38 193 ILE A CA 1
ATOM 1482 C C . ILE A 1 193 ? 15.449 -1.420 14.128 1.00 73.38 193 ILE A C 1
ATOM 1484 O O . ILE A 1 193 ? 14.703 -2.205 14.707 1.00 73.38 193 ILE A O 1
ATOM 1488 N N . SER A 1 194 ? 16.211 -0.558 14.810 1.00 61.50 194 SER A N 1
ATOM 1489 C CA . SER A 1 194 ? 16.239 -0.483 16.280 1.00 61.50 194 SER A CA 1
ATOM 1490 C C . SER A 1 194 ? 15.059 0.280 16.891 1.00 61.50 194 SER A C 1
ATOM 1492 O O . SER A 1 194 ? 14.884 0.265 18.108 1.00 61.50 194 SER A O 1
ATOM 1494 N N . ARG A 1 195 ? 14.259 0.963 16.067 1.00 65.25 195 ARG A N 1
ATOM 1495 C CA . ARG A 1 195 ? 13.108 1.785 16.467 1.00 65.25 195 ARG A CA 1
ATOM 1496 C C . ARG A 1 195 ? 11.785 1.159 16.052 1.00 65.25 195 ARG A C 1
ATOM 1498 O O . ARG A 1 195 ? 10.785 1.874 15.990 1.00 65.25 195 ARG A O 1
ATOM 1505 N N . ASP A 1 196 ? 11.786 -0.140 15.768 1.00 67.06 196 ASP A N 1
ATOM 1506 C CA . ASP A 1 196 ? 10.674 -0.825 15.126 1.00 67.06 196 ASP A CA 1
ATOM 1507 C C . ASP A 1 196 ? 9.327 -0.473 15.776 1.00 67.06 196 ASP A C 1
ATOM 1509 O O . ASP A 1 196 ? 9.080 -0.691 16.965 1.00 67.06 196 ASP A O 1
ATOM 1513 N N . GLN A 1 197 ? 8.491 0.202 14.996 1.00 69.81 197 GLN A N 1
ATOM 1514 C CA . GLN A 1 197 ? 7.169 0.652 15.408 1.00 69.81 197 GLN A CA 1
ATOM 1515 C C . GLN A 1 197 ? 6.170 -0.500 15.352 1.00 69.81 197 GLN A C 1
ATOM 1517 O O . GLN A 1 197 ? 5.257 -0.541 16.173 1.00 69.81 197 GLN A O 1
ATOM 1522 N N . TRP A 1 198 ? 6.369 -1.474 14.457 1.00 73.50 198 TRP A N 1
ATOM 1523 C CA . TRP A 1 198 ? 5.448 -2.593 14.305 1.00 73.50 198 TRP A CA 1
ATOM 1524 C C . TRP A 1 198 ? 5.371 -3.431 15.577 1.00 73.50 198 TRP A C 1
ATOM 1526 O O . TRP A 1 198 ? 4.285 -3.617 16.118 1.00 73.50 198 TRP A O 1
ATOM 1536 N N . ASP A 1 199 ? 6.517 -3.834 16.128 1.00 75.50 199 ASP A N 1
ATOM 1537 C CA . ASP A 1 199 ? 6.566 -4.597 17.381 1.00 75.50 199 ASP A CA 1
ATOM 1538 C C . ASP A 1 199 ? 5.918 -3.844 18.556 1.00 75.50 199 ASP A C 1
ATOM 1540 O O . ASP A 1 199 ? 5.366 -4.461 19.467 1.00 75.50 199 ASP A O 1
ATOM 1544 N N . ARG A 1 200 ? 5.954 -2.505 18.530 1.00 76.81 200 ARG A N 1
ATOM 1545 C CA . ARG A 1 200 ? 5.361 -1.652 19.569 1.00 76.81 200 ARG A CA 1
ATOM 1546 C C . ARG A 1 200 ? 3.851 -1.483 19.417 1.00 76.81 200 ARG A C 1
ATOM 1548 O O . ARG A 1 200 ? 3.163 -1.352 20.427 1.00 76.81 200 ARG A O 1
ATOM 1555 N N . TYR A 1 201 ? 3.346 -1.436 18.185 1.00 82.50 201 TYR A N 1
ATOM 1556 C CA . TYR A 1 201 ? 1.960 -1.054 17.889 1.00 82.50 201 TYR A CA 1
ATOM 1557 C C . TYR A 1 201 ? 1.063 -2.252 17.571 1.00 82.50 201 TYR A C 1
ATOM 1559 O O . TYR A 1 201 ? -0.143 -2.178 17.799 1.00 82.50 201 TYR A O 1
ATOM 1567 N N . LYS A 1 202 ? 1.627 -3.361 17.075 1.00 85.25 202 LYS A N 1
ATOM 1568 C CA . LYS A 1 202 ? 0.892 -4.512 16.531 1.00 85.25 202 LYS A CA 1
ATOM 1569 C C . LYS A 1 202 ? -0.230 -5.005 17.437 1.00 85.25 202 LYS A C 1
ATOM 1571 O O . LYS A 1 202 ? -1.369 -5.097 16.992 1.00 85.25 202 LYS A O 1
ATOM 1576 N N . SER A 1 203 ? 0.081 -5.315 18.695 1.00 86.25 203 SER A N 1
ATOM 1577 C CA . SER A 1 203 ? -0.893 -5.896 19.628 1.00 86.25 203 SER A CA 1
ATOM 1578 C C . SER A 1 203 ? -2.073 -4.957 19.882 1.00 86.25 203 SER A C 1
ATOM 1580 O O . SER A 1 203 ? -3.218 -5.404 19.935 1.00 86.25 203 SER A O 1
ATOM 1582 N N . GLN A 1 204 ? -1.806 -3.653 19.983 1.00 88.81 204 GLN A N 1
ATOM 1583 C CA . GLN A 1 204 ? -2.838 -2.646 20.183 1.00 88.81 204 GLN A CA 1
ATOM 1584 C C . GLN A 1 204 ? -3.650 -2.407 18.904 1.00 88.81 204 GLN A C 1
ATOM 1586 O O . GLN A 1 204 ? -4.873 -2.345 18.978 1.00 88.81 204 GLN A O 1
ATOM 1591 N N . LEU A 1 205 ? -3.006 -2.357 17.731 1.00 91.56 205 LEU A N 1
ATOM 1592 C CA . LEU A 1 205 ? -3.690 -2.255 16.438 1.00 91.56 205 LEU A CA 1
ATOM 1593 C C . LEU A 1 205 ? -4.646 -3.433 16.222 1.00 91.56 205 LEU A C 1
ATOM 1595 O O . LEU A 1 205 ? -5.803 -3.233 15.849 1.00 91.56 205 LEU A O 1
ATOM 1599 N N . GLU A 1 206 ? -4.175 -4.659 16.467 1.00 92.44 206 GLU A N 1
ATOM 1600 C CA . GLU A 1 206 ? -4.973 -5.883 16.348 1.00 92.44 206 GLU A CA 1
ATOM 1601 C C . GLU A 1 206 ? -6.152 -5.870 17.327 1.00 92.44 206 GLU A C 1
ATOM 1603 O O . GLU A 1 206 ? -7.274 -6.207 16.943 1.00 92.44 206 GLU A O 1
ATOM 1608 N N . LYS A 1 207 ? -5.917 -5.437 18.572 1.00 92.44 207 LYS A N 1
ATOM 1609 C CA . LYS A 1 207 ? -6.954 -5.310 19.598 1.00 92.44 207 LYS A CA 1
ATOM 1610 C C . LYS A 1 207 ? -8.029 -4.295 19.202 1.00 92.44 207 LYS A C 1
ATOM 1612 O O . LYS A 1 207 ? -9.193 -4.675 19.118 1.00 92.44 207 LYS A O 1
ATOM 1617 N N . GLU A 1 208 ? -7.654 -3.043 18.936 1.00 93.00 208 GLU A N 1
ATOM 1618 C CA . GLU A 1 208 ? -8.607 -1.963 18.634 1.00 93.00 208 GLU A CA 1
ATOM 1619 C C . GLU A 1 208 ? -9.390 -2.244 17.345 1.00 93.00 208 GLU A C 1
ATOM 1621 O O . GLU A 1 208 ? -10.602 -2.024 17.290 1.00 93.00 208 GLU A O 1
ATOM 1626 N N . SER A 1 209 ? -8.732 -2.807 16.325 1.00 94.69 209 SER A N 1
ATOM 1627 C CA . SER A 1 209 ? -9.404 -3.212 15.084 1.00 94.69 209 SER A CA 1
ATOM 1628 C C . SER A 1 209 ? -10.423 -4.322 15.345 1.00 94.69 209 SER A C 1
ATOM 1630 O O . SER A 1 209 ? -11.566 -4.229 14.901 1.00 94.69 209 SER A O 1
ATOM 1632 N N . LYS A 1 210 ? -10.048 -5.352 16.118 1.00 95.56 210 LYS A N 1
ATOM 1633 C CA . LYS A 1 210 ? -10.934 -6.474 16.453 1.00 95.56 210 LYS A CA 1
ATOM 1634 C C . LYS A 1 210 ? -12.125 -6.040 17.308 1.00 95.56 210 LYS A C 1
ATOM 1636 O O . LYS A 1 210 ? -13.242 -6.470 17.033 1.00 95.56 210 LYS A O 1
ATOM 1641 N N . GLU A 1 211 ? -11.909 -5.195 18.315 1.00 95.19 211 GLU A N 1
ATOM 1642 C CA . GLU A 1 211 ? -12.971 -4.660 19.182 1.00 95.19 211 GLU A CA 1
ATOM 1643 C C . GLU A 1 211 ? -14.007 -3.849 18.390 1.00 95.19 211 GLU A C 1
ATOM 1645 O O . GLU A 1 211 ? -15.196 -3.902 18.696 1.00 95.19 211 GLU A O 1
ATOM 1650 N N . ASN A 1 212 ? -13.576 -3.175 17.320 1.00 94.81 212 ASN A N 1
ATOM 1651 C CA . ASN A 1 212 ? -14.453 -2.435 16.412 1.00 94.81 212 ASN A CA 1
ATOM 1652 C C . ASN A 1 212 ? -14.958 -3.269 15.214 1.00 94.81 212 ASN A C 1
ATOM 1654 O O . ASN A 1 212 ? -15.639 -2.733 14.339 1.00 94.81 212 ASN A O 1
ATOM 1658 N N . ASN A 1 213 ? -14.668 -4.575 15.173 1.00 95.94 213 ASN A N 1
ATOM 1659 C CA . ASN A 1 213 ? -15.034 -5.495 14.091 1.00 95.94 213 ASN A CA 1
ATOM 1660 C C . ASN A 1 213 ? -14.494 -5.075 12.706 1.00 95.94 213 ASN A C 1
ATOM 1662 O O . ASN A 1 213 ? -15.219 -5.100 11.710 1.00 95.94 213 ASN A O 1
ATOM 1666 N N . TYR A 1 214 ? -13.219 -4.686 12.652 1.00 96.62 214 TYR A N 1
ATOM 1667 C CA . TYR A 1 214 ? -12.477 -4.383 11.429 1.00 96.62 214 TYR A CA 1
ATOM 1668 C C . TYR A 1 214 ? -11.359 -5.402 11.183 1.00 96.62 214 TYR A C 1
ATOM 1670 O O . TYR A 1 214 ? -10.644 -5.814 12.098 1.00 96.62 214 TYR A O 1
ATOM 1678 N N . THR A 1 215 ? -11.163 -5.762 9.916 1.00 96.75 215 THR A N 1
ATOM 1679 C CA . THR A 1 215 ? -9.968 -6.468 9.446 1.00 96.75 215 THR A CA 1
ATOM 1680 C C . THR A 1 215 ? -8.811 -5.479 9.369 1.00 96.75 215 THR A C 1
ATOM 1682 O O . THR A 1 215 ? -8.892 -4.495 8.632 1.00 96.75 215 THR A O 1
ATOM 1685 N N . LEU A 1 216 ? -7.734 -5.748 10.108 1.00 96.31 216 LEU A N 1
ATOM 1686 C CA . LEU A 1 216 ? -6.517 -4.942 10.079 1.00 96.31 216 LEU A CA 1
ATOM 1687 C C . LEU A 1 216 ? -5.610 -5.358 8.918 1.00 96.31 216 LEU A C 1
ATOM 1689 O O . LEU A 1 216 ? -5.257 -6.527 8.770 1.00 96.31 216 LEU A O 1
ATOM 1693 N N . ILE A 1 217 ? -5.160 -4.369 8.156 1.00 96.31 217 ILE A N 1
ATOM 1694 C CA . ILE A 1 217 ? -4.040 -4.472 7.227 1.00 96.31 217 ILE A CA 1
ATOM 1695 C C . ILE A 1 217 ? -2.954 -3.537 7.736 1.00 96.31 217 ILE A C 1
A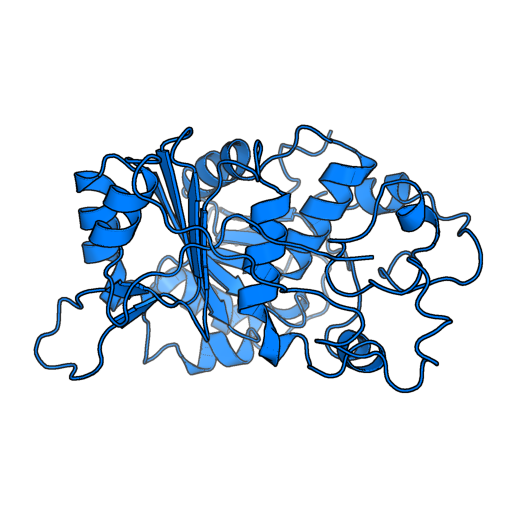TOM 1697 O O . ILE A 1 217 ? -3.187 -2.341 7.866 1.00 96.31 217 ILE A O 1
ATOM 1701 N N . PHE A 1 218 ? -1.772 -4.076 8.015 1.00 94.12 218 PHE A N 1
ATOM 1702 C CA . PHE A 1 218 ? -0.602 -3.278 8.362 1.00 94.12 218 PHE A CA 1
ATOM 1703 C C . PHE A 1 218 ? 0.518 -3.525 7.360 1.00 94.12 218 PHE A C 1
ATOM 1705 O O . PHE A 1 218 ? 0.828 -4.678 7.051 1.00 94.12 218 PHE A O 1
ATOM 1712 N N . SER A 1 219 ? 1.136 -2.454 6.867 1.00 94.38 219 SER A N 1
ATOM 1713 C CA . SER A 1 219 ? 2.256 -2.541 5.931 1.00 94.38 219 SER A CA 1
ATOM 1714 C C . SER A 1 219 ? 3.164 -1.326 6.033 1.00 94.38 219 SER A C 1
ATOM 1716 O O . SER A 1 219 ? 2.711 -0.217 6.287 1.00 94.38 219 SER A O 1
ATOM 1718 N N . TYR A 1 220 ? 4.439 -1.497 5.711 1.00 94.00 220 TYR A N 1
ATOM 1719 C CA . TYR A 1 220 ? 5.285 -0.360 5.372 1.00 94.00 220 TYR A CA 1
ATOM 1720 C C . TYR A 1 220 ? 4.879 0.191 4.006 1.00 94.00 220 TYR A C 1
ATOM 1722 O O . TYR A 1 220 ? 4.669 -0.576 3.062 1.00 94.00 220 TYR A O 1
ATOM 1730 N N . LEU A 1 221 ? 4.795 1.512 3.892 1.00 93.75 221 LEU A N 1
ATOM 1731 C CA . LEU A 1 221 ? 4.728 2.212 2.620 1.00 93.75 221 LEU A CA 1
ATOM 1732 C C . LEU A 1 221 ? 6.126 2.728 2.285 1.00 93.75 221 LEU A C 1
ATOM 1734 O O . LEU A 1 221 ? 6.619 3.662 2.916 1.00 93.75 221 LEU A O 1
ATOM 1738 N N . VAL A 1 222 ? 6.774 2.123 1.292 1.00 91.44 222 VAL A N 1
ATOM 1739 C CA . VAL A 1 222 ? 8.147 2.485 0.927 1.00 91.44 222 VAL A CA 1
ATOM 1740 C C . VAL A 1 222 ? 8.142 3.404 -0.292 1.00 91.44 222 VAL A C 1
ATOM 1742 O O . VAL A 1 222 ? 7.774 3.002 -1.396 1.00 91.44 222 VAL A O 1
ATOM 1745 N N . GLY A 1 223 ? 8.552 4.652 -0.085 1.00 84.69 223 GLY A N 1
ATOM 1746 C CA . GLY A 1 223 ? 8.762 5.630 -1.148 1.00 84.69 223 GLY A CA 1
ATOM 1747 C C . GLY A 1 223 ? 10.146 5.541 -1.792 1.00 84.69 223 GLY A C 1
ATOM 1748 O O . GLY A 1 223 ? 11.000 4.736 -1.403 1.00 84.69 223 GLY A O 1
ATOM 1749 N N . GLY A 1 224 ? 10.388 6.418 -2.765 1.00 77.50 224 GLY A N 1
ATOM 1750 C CA . GLY A 1 224 ? 11.675 6.504 -3.441 1.00 77.50 224 GLY A CA 1
ATOM 1751 C C . GLY A 1 224 ? 11.865 5.406 -4.488 1.00 77.50 224 GLY A C 1
ATOM 1752 O O . GLY A 1 224 ? 10.916 4.921 -5.092 1.00 77.50 224 GLY A O 1
ATOM 1753 N N . ASN A 1 225 ? 13.120 5.039 -4.756 1.00 79.38 225 ASN A N 1
ATOM 1754 C CA . ASN A 1 225 ? 13.439 4.080 -5.813 1.00 79.38 225 ASN A CA 1
ATOM 1755 C C . ASN A 1 225 ? 13.135 2.634 -5.386 1.00 79.38 225 ASN A C 1
ATOM 175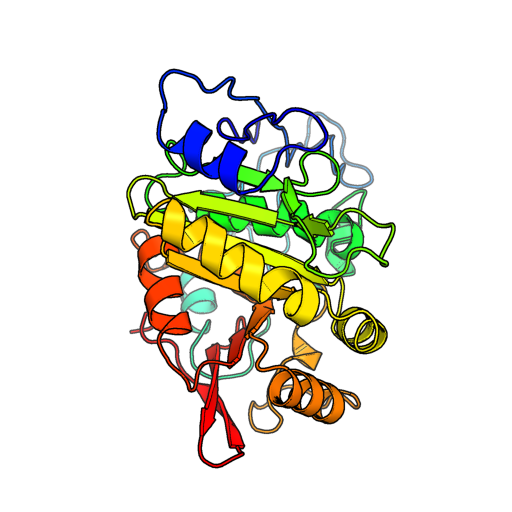7 O O . ASN A 1 225 ? 13.765 2.104 -4.467 1.00 79.38 225 ASN A O 1
ATOM 1761 N N . GLU A 1 226 ? 12.237 1.983 -6.122 1.00 87.88 226 GLU A N 1
ATOM 1762 C CA . GLU A 1 226 ? 11.787 0.618 -5.873 1.00 87.88 226 GLU A CA 1
ATOM 1763 C C . GLU A 1 226 ? 12.866 -0.458 -6.129 1.00 87.88 226 GLU A C 1
ATOM 1765 O O . GLU A 1 226 ? 12.789 -1.539 -5.554 1.00 87.88 226 GLU A O 1
ATOM 1770 N N . ILE A 1 227 ? 13.919 -0.185 -6.921 1.00 88.25 227 ILE A N 1
ATOM 1771 C CA . ILE A 1 227 ? 14.958 -1.176 -7.309 1.00 88.25 227 ILE A CA 1
ATOM 1772 C C . ILE A 1 227 ? 15.538 -1.938 -6.103 1.00 88.25 227 ILE A C 1
ATOM 1774 O O . ILE A 1 227 ? 15.823 -3.135 -6.189 1.00 88.25 227 ILE A O 1
ATOM 1778 N N . GLY A 1 228 ? 15.700 -1.257 -4.965 1.00 88.38 228 GLY A N 1
ATOM 1779 C CA . GLY A 1 228 ? 16.232 -1.856 -3.741 1.00 88.38 228 GLY A CA 1
ATOM 1780 C C . GLY A 1 228 ? 15.312 -2.885 -3.074 1.00 88.38 228 GLY A C 1
ATOM 1781 O O . GLY A 1 228 ? 15.803 -3.676 -2.275 1.00 88.38 228 GLY A O 1
ATOM 1782 N N . LEU A 1 229 ? 14.019 -2.881 -3.406 1.00 92.62 229 LEU A N 1
ATOM 1783 C CA . LEU A 1 229 ? 12.999 -3.778 -2.860 1.00 92.62 229 LEU A CA 1
ATOM 1784 C C . LEU A 1 229 ? 12.838 -5.064 -3.677 1.00 92.62 229 LEU A C 1
ATOM 1786 O O . LEU A 1 229 ? 12.286 -6.037 -3.176 1.00 92.62 229 LEU A O 1
ATOM 1790 N N . TYR A 1 230 ? 13.301 -5.100 -4.925 1.00 94.06 230 TYR A N 1
ATOM 1791 C CA . TYR A 1 230 ? 13.158 -6.276 -5.784 1.00 94.06 230 TYR A CA 1
ATOM 1792 C C . TYR A 1 230 ? 13.956 -7.481 -5.250 1.00 94.06 230 TYR A C 1
ATOM 1794 O O . TYR A 1 230 ? 15.090 -7.283 -4.804 1.00 94.06 230 TYR A O 1
ATOM 1802 N N . PRO A 1 231 ? 13.426 -8.722 -5.310 1.00 92.44 231 PRO A N 1
ATOM 1803 C CA . PRO A 1 231 ? 14.186 -9.938 -5.007 1.00 92.44 231 PRO A CA 1
ATOM 1804 C C . PRO A 1 231 ? 15.392 -10.109 -5.932 1.00 92.44 231 PRO A C 1
ATOM 1806 O O . PRO A 1 231 ? 15.425 -9.559 -7.031 1.00 92.44 231 PRO A O 1
ATOM 1809 N N . GLU A 1 232 ? 16.375 -10.910 -5.527 1.00 87.38 232 GLU A N 1
ATOM 1810 C CA . GLU A 1 232 ? 17.595 -11.104 -6.321 1.00 87.38 232 GLU A CA 1
ATOM 1811 C C . GLU A 1 232 ? 17.314 -11.742 -7.689 1.00 87.38 232 GLU A C 1
ATOM 1813 O O . GLU A 1 232 ? 17.876 -11.317 -8.693 1.00 87.38 232 GLU A O 1
ATOM 1818 N N . ASN A 1 233 ? 16.341 -12.652 -7.746 1.00 83.38 233 ASN A N 1
ATOM 1819 C CA . ASN A 1 233 ? 15.974 -13.411 -8.944 1.00 83.38 233 ASN A CA 1
ATOM 1820 C C . ASN A 1 233 ? 14.925 -12.710 -9.837 1.00 83.38 233 ASN A C 1
ATOM 1822 O O . ASN A 1 233 ? 14.108 -13.384 -10.456 1.00 83.38 233 ASN A O 1
ATOM 1826 N N . SER A 1 234 ? 14.861 -11.375 -9.854 1.00 82.31 234 SER A N 1
ATOM 1827 C CA . SER A 1 234 ? 13.764 -10.626 -10.505 1.00 82.31 234 SER A CA 1
ATOM 1828 C C . SER A 1 234 ? 14.154 -9.845 -11.768 1.00 82.31 234 SER A C 1
ATOM 1830 O O . SER A 1 234 ? 13.380 -9.001 -12.217 1.00 82.31 234 SER A O 1
ATOM 1832 N N . ASP A 1 235 ? 15.343 -10.093 -12.327 1.00 84.69 235 ASP A N 1
ATOM 1833 C CA . ASP A 1 235 ? 15.980 -9.327 -13.419 1.00 84.69 235 ASP A CA 1
ATOM 1834 C C . ASP A 1 235 ? 16.267 -7.843 -13.092 1.00 84.69 235 ASP A C 1
ATOM 1836 O O . ASP A 1 235 ? 16.813 -7.106 -13.916 1.00 84.69 235 ASP A O 1
ATOM 1840 N N . ALA A 1 236 ? 15.924 -7.379 -11.885 1.00 86.44 236 ALA A N 1
ATOM 1841 C CA . ALA A 1 236 ? 16.189 -6.018 -11.441 1.00 86.44 236 ALA A CA 1
ATOM 1842 C C . ALA A 1 236 ? 17.695 -5.782 -11.205 1.00 86.44 236 ALA A C 1
ATOM 1844 O O . ALA A 1 236 ? 18.391 -6.684 -10.727 1.00 86.44 236 ALA A O 1
ATOM 1845 N N . PRO A 1 237 ? 18.206 -4.553 -11.431 1.00 84.88 237 PRO A N 1
ATOM 1846 C CA . PRO A 1 237 ? 19.594 -4.213 -11.127 1.00 84.88 237 PRO A CA 1
ATOM 1847 C C . PRO A 1 237 ? 19.989 -4.583 -9.691 1.00 84.88 237 PRO A C 1
ATOM 1849 O O . PRO A 1 237 ? 19.183 -4.462 -8.764 1.00 84.88 237 PRO A O 1
ATOM 1852 N N . HIS A 1 238 ? 21.231 -5.030 -9.485 1.00 77.31 238 HIS A N 1
ATOM 1853 C CA . HIS A 1 238 ? 21.716 -5.388 -8.151 1.00 77.31 238 HIS A CA 1
ATOM 1854 C C . HIS A 1 238 ? 21.675 -4.193 -7.188 1.00 77.31 238 HIS A C 1
ATOM 1856 O O . HIS A 1 238 ? 22.024 -3.067 -7.538 1.00 77.31 238 HIS A O 1
ATOM 1862 N N . SER A 1 239 ? 21.279 -4.469 -5.945 1.00 81.69 239 SER A N 1
ATOM 1863 C CA . SER A 1 239 ? 21.308 -3.527 -4.826 1.00 81.69 239 SER A CA 1
ATOM 1864 C C . SER A 1 239 ? 22.092 -4.156 -3.682 1.00 81.69 239 SER A C 1
ATOM 1866 O O . SER A 1 239 ? 21.774 -5.261 -3.243 1.00 81.69 239 SER A O 1
ATOM 1868 N N . THR A 1 240 ? 23.100 -3.448 -3.175 1.00 77.38 240 THR A N 1
ATOM 1869 C CA . THR A 1 240 ? 24.008 -3.947 -2.129 1.00 77.38 240 THR A CA 1
ATOM 1870 C C . THR A 1 240 ? 23.321 -4.185 -0.783 1.00 77.38 240 THR A C 1
ATOM 1872 O O . THR A 1 240 ? 23.837 -4.938 0.034 1.00 77.38 240 THR A O 1
ATOM 1875 N N . ARG A 1 241 ? 22.143 -3.587 -0.552 1.00 83.50 241 ARG A N 1
ATOM 1876 C CA . ARG A 1 241 ? 21.389 -3.692 0.714 1.00 83.50 241 ARG A CA 1
ATOM 1877 C C . ARG A 1 241 ? 20.177 -4.622 0.650 1.00 83.50 241 ARG A C 1
ATOM 1879 O O . ARG A 1 241 ? 19.424 -4.718 1.612 1.00 83.50 241 ARG A O 1
ATOM 1886 N N . ARG A 1 242 ? 19.975 -5.312 -0.475 1.00 88.12 242 ARG A N 1
ATOM 1887 C CA . ARG A 1 242 ? 18.828 -6.207 -0.688 1.00 88.12 242 ARG A CA 1
ATOM 1888 C C . ARG A 1 242 ? 18.775 -7.333 0.344 1.00 88.12 242 ARG A C 1
ATOM 1890 O O . ARG A 1 242 ? 17.730 -7.575 0.932 1.00 88.12 242 ARG A O 1
ATOM 1897 N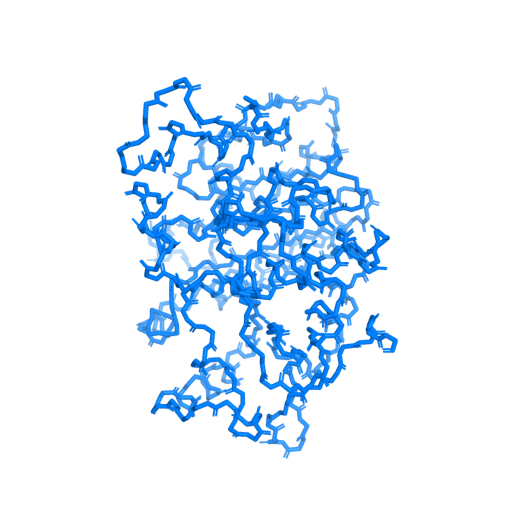 N . LEU A 1 243 ? 19.904 -7.998 0.584 1.00 86.69 243 LEU A N 1
ATOM 1898 C CA . LEU A 1 243 ? 19.976 -9.097 1.547 1.00 86.69 243 LEU A CA 1
ATOM 1899 C C . LEU A 1 243 ? 19.678 -8.622 2.978 1.00 86.69 243 LEU A C 1
ATOM 1901 O O . LEU A 1 243 ? 18.947 -9.285 3.703 1.00 86.69 243 LEU A O 1
ATOM 1905 N N . GLU A 1 244 ? 20.224 -7.467 3.366 1.00 88.56 244 GLU A N 1
ATOM 1906 C CA . GLU A 1 244 ? 19.967 -6.828 4.665 1.00 88.56 244 GLU A CA 1
ATOM 1907 C C . GLU A 1 244 ? 18.471 -6.529 4.845 1.00 88.56 244 GLU A C 1
ATOM 1909 O O . GLU A 1 244 ? 17.898 -6.841 5.885 1.00 88.56 244 GLU A O 1
ATOM 1914 N N . LEU A 1 245 ? 17.820 -6.011 3.798 1.00 90.31 245 LEU A N 1
ATOM 1915 C CA . LEU A 1 245 ? 16.383 -5.761 3.785 1.00 90.31 245 LEU A CA 1
ATOM 1916 C C . LEU A 1 245 ? 15.551 -7.022 3.982 1.00 90.31 245 LEU A C 1
ATOM 1918 O O . LEU A 1 245 ? 14.668 -7.029 4.835 1.00 90.31 245 LEU A O 1
ATOM 1922 N N . TYR A 1 246 ? 15.809 -8.072 3.208 1.00 91.25 246 TYR A N 1
ATOM 1923 C CA . TYR A 1 246 ? 15.005 -9.287 3.304 1.00 91.25 246 TYR A CA 1
ATOM 1924 C C . TYR A 1 246 ? 15.202 -10.017 4.635 1.00 91.25 246 TYR A C 1
ATOM 1926 O O . TYR A 1 246 ? 14.228 -10.533 5.172 1.00 91.25 246 TYR A O 1
ATOM 1934 N N . LYS A 1 247 ? 16.406 -9.960 5.223 1.00 89.88 247 LYS A N 1
ATOM 1935 C CA . LYS A 1 247 ? 16.637 -10.420 6.601 1.00 89.88 247 LYS A CA 1
ATOM 1936 C C . LYS A 1 247 ? 15.798 -9.639 7.609 1.00 89.88 247 LYS A C 1
ATOM 1938 O O . LYS A 1 247 ? 15.104 -10.250 8.409 1.00 89.88 247 LYS A O 1
ATOM 1943 N N . TYR A 1 248 ? 15.797 -8.308 7.528 1.00 88.50 248 TYR A N 1
ATOM 1944 C CA . TYR A 1 248 ? 14.990 -7.476 8.424 1.00 88.50 248 TYR A CA 1
ATOM 1945 C C . TYR A 1 248 ? 13.486 -7.765 8.289 1.00 88.50 248 TYR A C 1
ATOM 1947 O O . TYR A 1 248 ? 12.788 -7.939 9.285 1.00 88.50 248 TYR A O 1
ATOM 1955 N N . ILE A 1 249 ? 12.995 -7.873 7.052 1.00 88.94 249 ILE A N 1
ATOM 1956 C CA . ILE A 1 249 ? 11.606 -8.238 6.751 1.00 88.94 249 ILE A CA 1
ATOM 1957 C C . ILE A 1 249 ? 11.245 -9.598 7.357 1.00 88.94 249 ILE A C 1
ATOM 1959 O O . ILE A 1 249 ? 10.161 -9.742 7.916 1.00 88.94 249 ILE A O 1
ATOM 1963 N N . GLU A 1 250 ? 12.135 -10.584 7.242 1.00 88.31 250 GLU A N 1
ATOM 1964 C CA . GLU A 1 250 ? 11.935 -11.923 7.791 1.00 88.31 250 GLU A CA 1
ATOM 1965 C C . GLU A 1 250 ? 11.880 -11.924 9.315 1.00 88.31 250 GLU A C 1
ATOM 1967 O O . GLU A 1 250 ? 10.902 -12.394 9.893 1.00 88.31 250 GLU A O 1
ATOM 1972 N N . GLU A 1 251 ? 12.908 -11.366 9.957 1.00 86.62 251 GLU A N 1
ATOM 1973 C CA . GLU A 1 251 ? 13.061 -11.341 11.415 1.00 86.62 251 GLU A CA 1
ATOM 1974 C C . GLU A 1 251 ? 11.859 -10.695 12.111 1.00 86.62 251 GLU A C 1
ATOM 1976 O O . GLU A 1 251 ? 11.496 -11.075 13.224 1.00 86.62 251 GLU A O 1
ATOM 1981 N N . LYS A 1 252 ? 11.232 -9.723 11.445 1.00 82.12 252 LYS A N 1
ATOM 1982 C CA . LYS A 1 252 ? 10.125 -8.929 11.980 1.00 82.12 252 LYS A CA 1
ATOM 1983 C C . LYS A 1 252 ? 8.759 -9.291 11.397 1.00 82.12 252 LYS A C 1
ATOM 1985 O O . LYS A 1 252 ? 7.750 -8.717 11.805 1.00 82.12 252 LYS A O 1
ATOM 1990 N N . ASN A 1 253 ? 8.701 -10.255 10.475 1.00 85.69 253 ASN A N 1
ATOM 1991 C CA . ASN A 1 253 ? 7.491 -10.627 9.736 1.00 85.69 253 ASN A CA 1
ATOM 1992 C C . ASN A 1 253 ? 6.772 -9.399 9.139 1.00 85.69 253 ASN A C 1
ATOM 1994 O O . ASN A 1 253 ? 5.572 -9.185 9.341 1.00 85.69 253 ASN A O 1
ATOM 1998 N N . LEU A 1 254 ? 7.544 -8.548 8.462 1.00 88.00 254 LEU A N 1
ATOM 1999 C CA . LEU A 1 254 ? 7.048 -7.299 7.894 1.00 88.00 254 LEU A CA 1
ATOM 2000 C C . LEU A 1 254 ? 6.483 -7.514 6.503 1.00 88.00 254 LEU A C 1
ATOM 2002 O O . LEU A 1 254 ? 6.902 -8.393 5.751 1.00 88.00 254 LEU A O 1
ATOM 2006 N N . ARG A 1 255 ? 5.557 -6.631 6.143 1.00 94.19 255 ARG A N 1
ATOM 2007 C CA . ARG A 1 255 ? 5.032 -6.521 4.789 1.00 94.19 255 ARG A CA 1
ATOM 2008 C C . ARG A 1 255 ? 5.229 -5.113 4.277 1.00 94.19 255 ARG A C 1
ATOM 2010 O O . ARG A 1 255 ? 5.238 -4.169 5.068 1.00 94.19 255 ARG A O 1
ATOM 2017 N N . PHE A 1 256 ? 5.401 -4.972 2.970 1.00 95.50 256 PHE A N 1
ATOM 2018 C CA . PHE A 1 256 ? 5.583 -3.661 2.361 1.00 95.50 256 PHE A CA 1
ATOM 2019 C C . PHE A 1 256 ? 4.772 -3.490 1.076 1.00 95.50 256 PHE A C 1
ATOM 2021 O O . PHE A 1 256 ? 4.496 -4.433 0.337 1.00 95.50 256 PHE A O 1
ATOM 2028 N N . ILE A 1 257 ? 4.449 -2.243 0.767 1.00 96.69 257 ILE A N 1
ATOM 2029 C CA . ILE A 1 257 ? 3.923 -1.810 -0.521 1.00 96.69 257 ILE A CA 1
ATOM 2030 C C . ILE A 1 257 ? 4.783 -0.624 -0.943 1.00 96.69 257 ILE A C 1
ATOM 2032 O O . ILE A 1 257 ? 5.018 0.284 -0.145 1.00 96.69 257 ILE A O 1
ATOM 2036 N N . SER A 1 258 ? 5.287 -0.616 -2.173 1.00 94.06 258 SER A N 1
ATOM 2037 C CA . SER A 1 258 ? 5.990 0.565 -2.674 1.00 94.06 258 SER A CA 1
ATOM 2038 C C . SER A 1 258 ? 5.000 1.626 -3.176 1.00 94.06 258 SER A C 1
ATOM 2040 O O . SER A 1 258 ? 3.909 1.317 -3.668 1.00 94.06 258 SER A O 1
ATOM 2042 N N . ILE A 1 259 ? 5.394 2.899 -3.129 1.00 88.38 259 ILE A N 1
ATOM 2043 C CA . ILE A 1 259 ? 4.617 3.975 -3.770 1.00 88.38 259 ILE A CA 1
ATOM 2044 C C . ILE A 1 259 ? 4.527 3.759 -5.288 1.00 88.38 259 ILE A C 1
ATOM 2046 O O . ILE A 1 259 ? 3.493 4.039 -5.900 1.00 88.38 259 ILE A O 1
ATOM 2050 N N . GLU A 1 260 ? 5.584 3.223 -5.902 1.00 87.50 260 GLU A N 1
ATOM 2051 C CA . GLU A 1 260 ? 5.612 2.902 -7.332 1.00 87.50 260 GLU A CA 1
ATOM 2052 C C . GLU A 1 260 ? 4.550 1.852 -7.700 1.00 87.50 260 GLU A C 1
ATOM 2054 O O . GLU A 1 260 ? 3.852 1.991 -8.709 1.00 87.50 260 GLU A O 1
ATOM 2059 N N . ALA A 1 261 ? 4.340 0.856 -6.838 1.00 93.12 261 ALA A N 1
ATOM 2060 C CA . ALA A 1 261 ? 3.291 -0.139 -6.988 1.00 93.12 261 ALA A CA 1
ATOM 2061 C C . ALA A 1 261 ? 1.893 0.474 -6.855 1.00 93.12 261 ALA A C 1
ATOM 2063 O O . ALA A 1 261 ? 1.025 0.169 -7.669 1.00 93.12 261 ALA A O 1
ATOM 2064 N N . LEU A 1 262 ? 1.667 1.374 -5.890 1.00 91.69 262 LEU A N 1
ATOM 2065 C CA . LEU A 1 262 ? 0.380 2.069 -5.750 1.00 91.69 262 LEU A CA 1
ATOM 2066 C C . LEU A 1 262 ? 0.045 2.903 -6.995 1.00 91.69 262 LEU A C 1
ATOM 2068 O O . LEU A 1 262 ? -1.065 2.818 -7.522 1.00 91.69 262 LEU A O 1
ATOM 2072 N N . ARG A 1 263 ? 1.013 3.659 -7.527 1.00 85.56 263 ARG A N 1
ATOM 2073 C CA . ARG A 1 263 ? 0.837 4.391 -8.795 1.00 85.56 263 ARG A CA 1
ATOM 2074 C C . ARG A 1 263 ? 0.541 3.448 -9.957 1.00 85.56 263 ARG A C 1
ATOM 2076 O O . ARG A 1 263 ? -0.343 3.721 -10.766 1.00 85.56 263 ARG A O 1
ATOM 2083 N N . SER A 1 264 ? 1.270 2.336 -10.027 1.00 88.12 264 SER A N 1
ATOM 2084 C CA . SER A 1 264 ? 1.080 1.295 -11.041 1.00 88.12 264 SER A CA 1
ATOM 2085 C C . SER A 1 264 ? -0.326 0.698 -10.975 1.00 88.12 264 SER A C 1
ATOM 2087 O O . SER A 1 264 ? -0.956 0.500 -12.012 1.00 88.12 264 SER A O 1
ATOM 2089 N N . LEU A 1 265 ? -0.855 0.474 -9.769 1.00 91.94 265 LEU A N 1
ATOM 2090 C CA . LEU A 1 265 ? -2.227 0.019 -9.550 1.00 91.94 265 LEU A CA 1
ATOM 2091 C C . LEU A 1 265 ? -3.240 1.057 -10.027 1.00 91.94 265 LEU A C 1
ATOM 2093 O O . LEU A 1 265 ? -4.204 0.693 -10.694 1.00 91.94 265 LEU A O 1
ATOM 2097 N N . ARG A 1 266 ? -3.010 2.347 -9.757 1.00 87.75 266 ARG A N 1
ATOM 2098 C CA . ARG A 1 266 ? -3.909 3.412 -10.221 1.00 87.75 266 ARG A CA 1
ATOM 2099 C C . ARG A 1 266 ? -3.935 3.501 -11.744 1.00 87.75 266 ARG A C 1
ATOM 2101 O O . ARG A 1 266 ? -5.007 3.549 -12.340 1.00 87.75 266 ARG A O 1
ATOM 2108 N N . ALA A 1 267 ? -2.773 3.440 -12.388 1.00 82.62 267 ALA A N 1
ATOM 2109 C CA . ALA A 1 267 ? -2.692 3.400 -13.845 1.00 82.62 267 ALA A CA 1
ATOM 2110 C C . ALA A 1 267 ? -3.376 2.154 -14.431 1.00 82.62 267 ALA A C 1
ATOM 2112 O O . ALA A 1 267 ? -4.096 2.244 -15.429 1.00 82.62 267 ALA A O 1
ATOM 2113 N N . TYR A 1 268 ? -3.191 0.999 -13.785 1.00 87.75 268 TYR A N 1
ATOM 2114 C CA . TYR A 1 268 ? -3.858 -0.250 -14.144 1.00 87.75 268 TYR A CA 1
ATOM 2115 C C . TYR A 1 268 ? -5.385 -0.141 -14.016 1.00 87.75 268 TYR A C 1
ATOM 2117 O O . TYR A 1 268 ? -6.107 -0.567 -14.919 1.00 87.75 268 TYR A O 1
ATOM 2125 N N . GLN A 1 269 ? -5.881 0.476 -12.941 1.00 89.25 269 GLN A N 1
ATOM 2126 C CA . GLN A 1 269 ? -7.306 0.712 -12.713 1.00 89.25 269 GLN A CA 1
ATOM 2127 C C . GLN A 1 269 ? -7.902 1.608 -13.807 1.00 89.25 269 GLN A C 1
ATOM 2129 O O . GLN A 1 269 ? -8.935 1.282 -14.386 1.00 89.25 269 GLN A O 1
ATOM 2134 N N . LEU A 1 270 ? -7.214 2.695 -14.158 1.00 82.38 270 LEU A N 1
ATOM 2135 C CA . LEU A 1 270 ? -7.661 3.618 -15.202 1.00 82.38 270 LEU A CA 1
ATOM 2136 C C . LEU A 1 270 ? -7.665 2.984 -16.605 1.00 82.38 270 LEU A C 1
ATOM 2138 O O . LEU A 1 270 ? -8.553 3.280 -17.405 1.00 82.38 270 LEU A O 1
ATOM 2142 N N . SER A 1 271 ? -6.702 2.103 -16.901 1.00 80.94 271 SER A N 1
ATOM 2143 C CA . SER A 1 271 ? -6.428 1.652 -18.279 1.00 80.94 271 SER A CA 1
ATOM 2144 C C . SER A 1 271 ? -6.905 0.242 -18.613 1.00 80.94 271 SER A C 1
ATOM 2146 O O . SER A 1 271 ? -7.179 -0.049 -19.774 1.00 80.94 271 SER A O 1
ATOM 2148 N N . ILE A 1 272 ? -6.931 -0.661 -17.631 1.00 84.62 272 ILE A N 1
ATOM 2149 C CA . ILE A 1 272 ? -7.162 -2.097 -17.853 1.00 84.62 272 ILE A CA 1
ATOM 2150 C C . ILE A 1 272 ? -8.374 -2.587 -17.071 1.00 84.62 272 ILE A C 1
ATOM 2152 O O . ILE A 1 272 ? -9.227 -3.269 -17.635 1.00 84.62 272 ILE A O 1
ATOM 2156 N N . SER A 1 273 ? -8.462 -2.261 -15.780 1.00 87.69 273 SER A N 1
ATOM 2157 C CA . SER A 1 273 ? -9.487 -2.817 -14.895 1.00 87.69 273 SER A CA 1
ATOM 2158 C C . SER A 1 273 ? -10.060 -1.756 -13.966 1.00 87.69 273 SER A C 1
ATOM 2160 O O . SER A 1 273 ? -9.645 -1.660 -12.813 1.00 87.69 273 SER A O 1
ATOM 2162 N N . LYS A 1 274 ? -11.074 -1.024 -14.439 1.00 86.94 274 LYS A N 1
ATOM 2163 C CA . LYS A 1 274 ? -11.771 0.013 -13.652 1.00 86.94 274 LYS A CA 1
ATOM 2164 C C . LYS A 1 274 ? -12.322 -0.500 -12.318 1.00 86.94 274 LYS A C 1
ATOM 2166 O O . LYS A 1 274 ? -12.320 0.233 -11.342 1.00 86.94 274 LYS A O 1
ATOM 2171 N N . GLU A 1 275 ? -12.685 -1.780 -12.265 1.00 90.75 275 GLU A N 1
ATOM 2172 C CA . GLU A 1 275 ? -13.194 -2.458 -11.064 1.00 90.75 275 GLU A CA 1
ATOM 2173 C C . GLU A 1 275 ? -12.106 -2.835 -10.044 1.00 90.75 275 GLU A C 1
ATOM 2175 O O . GLU A 1 275 ? -12.416 -3.341 -8.962 1.00 90.75 275 GLU A O 1
ATOM 2180 N N . TRP A 1 276 ? -10.818 -2.663 -10.371 1.00 94.56 276 TRP A N 1
ATOM 2181 C CA . TRP A 1 276 ? -9.747 -2.967 -9.422 1.00 94.56 276 TRP A CA 1
ATOM 2182 C C . TRP A 1 276 ? -9.877 -2.033 -8.219 1.00 94.56 276 TRP A C 1
ATOM 2184 O O . TRP A 1 276 ? -9.949 -0.822 -8.395 1.00 94.56 276 TRP A O 1
ATOM 2194 N N . ASN A 1 277 ? -9.900 -2.586 -7.007 1.00 96.00 277 ASN A N 1
ATOM 2195 C CA . ASN A 1 277 ? -9.964 -1.806 -5.776 1.00 96.00 277 ASN A CA 1
ATOM 2196 C C . ASN A 1 277 ? -9.180 -2.473 -4.641 1.00 96.00 277 ASN A C 1
ATOM 2198 O O . ASN A 1 277 ? -9.041 -3.704 -4.609 1.00 96.00 277 ASN A O 1
ATOM 2202 N N . TRP A 1 278 ? -8.652 -1.667 -3.719 1.00 96.88 278 TRP A N 1
ATOM 2203 C CA . TRP A 1 278 ? -7.785 -2.168 -2.650 1.00 96.88 278 TRP A CA 1
ATOM 2204 C C . TRP A 1 278 ? -8.566 -2.990 -1.617 1.00 96.88 278 TRP A C 1
ATOM 2206 O O . TRP A 1 278 ? -8.033 -3.979 -1.113 1.00 96.88 278 TRP A O 1
ATOM 2216 N N . GLU A 1 279 ? -9.839 -2.666 -1.376 1.00 97.19 279 GLU A N 1
ATOM 2217 C CA . GLU A 1 279 ? -10.713 -3.364 -0.427 1.00 97.19 279 GLU A CA 1
ATOM 2218 C C . GLU A 1 279 ? -10.927 -4.830 -0.821 1.00 97.19 279 GLU A C 1
ATOM 2220 O O . GLU A 1 279 ? -11.114 -5.694 0.029 1.00 97.19 279 GLU A O 1
ATOM 2225 N N . THR A 1 280 ? -10.854 -5.148 -2.116 1.00 96.25 280 THR A N 1
ATOM 2226 C CA . THR A 1 280 ? -10.949 -6.530 -2.606 1.00 96.25 280 THR A CA 1
ATOM 2227 C C . THR A 1 280 ? -9.608 -7.254 -2.572 1.00 96.25 280 THR A C 1
ATOM 2229 O O . THR A 1 280 ? -9.553 -8.451 -2.274 1.00 96.25 280 THR A O 1
ATOM 2232 N N . TRP A 1 281 ? -8.527 -6.572 -2.957 1.00 97.25 281 TRP A N 1
ATOM 2233 C CA . TRP A 1 281 ? -7.248 -7.227 -3.232 1.00 97.25 281 TRP A CA 1
ATOM 2234 C C . TRP A 1 281 ? -6.304 -7.250 -2.039 1.00 97.25 281 TRP A C 1
ATOM 2236 O O . TRP A 1 281 ? -5.656 -8.274 -1.826 1.00 97.25 281 TRP A O 1
ATOM 2246 N N . PHE A 1 282 ? -6.237 -6.188 -1.236 1.00 97.50 282 PHE A N 1
ATOM 2247 C CA . PHE A 1 282 ? -5.322 -6.155 -0.098 1.00 97.50 282 PHE A CA 1
ATOM 2248 C C . PHE A 1 282 ? -5.671 -7.231 0.941 1.00 97.50 282 PHE A C 1
ATOM 2250 O O . PHE A 1 282 ? -4.772 -8.003 1.264 1.00 97.50 282 PHE A O 1
ATOM 2257 N N . PRO A 1 283 ? -6.929 -7.436 1.386 1.00 96.75 283 PRO A N 1
ATOM 2258 C CA . PRO A 1 283 ? -7.229 -8.530 2.315 1.00 96.75 283 PRO A CA 1
ATOM 2259 C C . PRO A 1 283 ? -6.783 -9.904 1.801 1.00 96.75 283 PRO A C 1
ATOM 2261 O O . PRO A 1 283 ? -6.241 -10.701 2.558 1.00 96.75 283 PRO A O 1
ATOM 2264 N N . LYS A 1 284 ? -6.940 -10.170 0.496 1.00 96.38 284 LYS A N 1
ATOM 2265 C CA . LYS A 1 284 ? -6.520 -11.439 -0.123 1.00 96.38 284 LYS A CA 1
ATOM 2266 C C . LYS A 1 284 ? -5.003 -11.611 -0.122 1.00 96.38 284 LYS A C 1
ATOM 2268 O O . LYS A 1 284 ? -4.524 -12.699 0.170 1.00 96.38 284 LYS A O 1
ATOM 2273 N N . LEU A 1 285 ? -4.257 -10.553 -0.445 1.00 96.94 285 LEU A N 1
ATOM 2274 C CA . LEU A 1 285 ? -2.792 -10.575 -0.417 1.00 96.94 285 LEU A CA 1
ATOM 2275 C C . LEU A 1 285 ? -2.275 -10.775 1.007 1.00 96.94 285 LEU A C 1
ATOM 2277 O O . LEU A 1 285 ? -1.448 -11.644 1.248 1.00 96.94 285 LEU A O 1
ATOM 2281 N N . PHE A 1 286 ? -2.803 -10.009 1.960 1.00 95.88 286 PHE A N 1
ATOM 2282 C CA . PHE A 1 286 ? -2.370 -10.052 3.354 1.00 95.88 286 PHE A CA 1
ATOM 2283 C C . PHE A 1 286 ? -2.879 -11.306 4.096 1.00 95.88 286 PHE A C 1
ATOM 2285 O O . PHE A 1 286 ? -2.339 -11.661 5.143 1.00 95.88 286 PHE A O 1
ATOM 2292 N N . ALA A 1 287 ? -3.856 -12.035 3.560 1.00 95.06 287 ALA A N 1
ATOM 2293 C CA . ALA A 1 287 ? -4.214 -13.363 4.056 1.00 95.06 287 ALA A CA 1
ATOM 2294 C C . ALA A 1 287 ? -3.233 -14.466 3.601 1.00 95.06 287 ALA A C 1
ATOM 2296 O O . ALA A 1 287 ? -3.203 -15.532 4.212 1.00 95.06 287 ALA A O 1
ATOM 2297 N N . ASP A 1 288 ? -2.424 -14.242 2.556 1.00 95.56 288 ASP A N 1
ATOM 2298 C CA . ASP A 1 288 ? -1.411 -15.207 2.116 1.00 95.56 288 ASP A CA 1
ATOM 2299 C C . ASP A 1 288 ? -0.154 -15.094 2.995 1.00 95.56 288 ASP A C 1
ATOM 2301 O O . ASP A 1 288 ? 0.531 -14.071 3.020 1.00 95.56 288 ASP A O 1
ATOM 2305 N N . ASN A 1 289 ? 0.188 -16.166 3.712 1.00 93.31 289 ASN A N 1
ATOM 2306 C CA . ASN A 1 289 ? 1.387 -16.213 4.559 1.00 93.31 289 ASN A CA 1
ATOM 2307 C C . ASN A 1 289 ? 2.694 -16.102 3.764 1.00 93.31 289 ASN A C 1
ATOM 2309 O O . ASN A 1 289 ? 3.729 -15.772 4.333 1.00 93.31 289 ASN A O 1
ATOM 2313 N N . ARG A 1 290 ? 2.659 -16.365 2.455 1.00 95.62 290 ARG A N 1
ATOM 2314 C CA . ARG A 1 290 ? 3.821 -16.209 1.578 1.00 95.62 290 ARG A CA 1
ATOM 2315 C C . ARG A 1 290 ? 3.994 -14.774 1.110 1.00 95.62 290 ARG A C 1
ATOM 2317 O O . ARG A 1 290 ? 5.048 -14.470 0.564 1.00 95.62 290 ARG A O 1
ATOM 2324 N N . PHE A 1 291 ? 2.982 -13.916 1.246 1.00 96.75 291 PHE A N 1
ATOM 2325 C CA . PHE A 1 291 ? 3.040 -12.531 0.794 1.00 96.75 291 PHE A CA 1
ATOM 2326 C C . PHE A 1 291 ? 4.006 -11.716 1.652 1.00 96.75 291 PHE A C 1
ATOM 2328 O O . PHE A 1 291 ? 3.846 -11.617 2.869 1.00 96.75 291 PHE A O 1
ATOM 2335 N N . ILE A 1 292 ? 4.975 -11.097 0.982 1.00 96.69 292 ILE A N 1
ATOM 2336 C CA . ILE A 1 292 ? 5.993 -10.245 1.598 1.00 96.69 292 ILE A CA 1
ATOM 2337 C C . ILE A 1 292 ? 5.799 -8.790 1.192 1.00 96.69 292 ILE A C 1
ATOM 2339 O O . ILE A 1 292 ? 5.916 -7.886 2.014 1.00 96.69 292 ILE A O 1
ATOM 2343 N N . GLY A 1 293 ? 5.480 -8.534 -0.072 1.00 97.19 293 GLY A N 1
ATOM 2344 C CA . GLY A 1 293 ? 5.226 -7.169 -0.485 1.00 97.19 293 GLY A CA 1
ATOM 2345 C C . GLY A 1 293 ? 4.734 -7.018 -1.905 1.00 97.19 293 GLY A C 1
ATOM 2346 O O . GLY A 1 293 ? 4.655 -7.979 -2.672 1.00 97.19 293 GLY A O 1
ATOM 2347 N N . LEU A 1 294 ? 4.377 -5.788 -2.246 1.00 97.62 294 LEU A N 1
ATOM 2348 C CA . LEU A 1 294 ? 3.850 -5.428 -3.552 1.00 97.62 294 LEU A CA 1
ATOM 2349 C C . LEU A 1 294 ? 4.768 -4.422 -4.242 1.00 97.62 294 LEU A C 1
ATOM 2351 O O . LEU A 1 294 ? 5.070 -3.365 -3.684 1.00 97.62 294 LEU A O 1
ATOM 2355 N N . LEU A 1 295 ? 5.169 -4.770 -5.465 1.00 96.06 295 LEU A N 1
ATOM 2356 C CA . LEU A 1 295 ? 6.014 -3.968 -6.342 1.00 96.06 295 LEU A CA 1
ATOM 2357 C C . LEU A 1 295 ? 5.323 -3.709 -7.686 1.00 96.06 295 LEU A C 1
ATOM 2359 O O . LEU A 1 295 ? 4.429 -4.465 -8.075 1.00 96.06 295 LEU A O 1
ATOM 2363 N N . ALA A 1 296 ? 5.763 -2.704 -8.447 1.00 92.94 296 ALA A N 1
ATOM 2364 C CA . ALA A 1 296 ? 5.240 -2.432 -9.792 1.00 92.94 296 ALA A CA 1
ATOM 2365 C C . ALA A 1 296 ? 5.383 -3.647 -10.731 1.00 92.94 296 ALA A C 1
ATOM 2367 O O . ALA A 1 296 ? 4.547 -3.885 -11.607 1.00 92.94 296 ALA A O 1
ATOM 2368 N N . GLY A 1 297 ? 6.431 -4.451 -10.524 1.00 93.75 297 GLY A N 1
ATOM 2369 C CA . GLY A 1 297 ? 6.700 -5.672 -11.280 1.00 93.75 297 GLY A CA 1
ATOM 2370 C C . GLY A 1 297 ? 5.859 -6.882 -10.875 1.00 93.75 297 GLY A C 1
ATOM 2371 O O . GLY A 1 297 ? 5.737 -7.823 -11.663 1.00 93.75 297 GLY A O 1
ATOM 2372 N N . GLY A 1 298 ? 5.239 -6.885 -9.689 1.00 96.06 298 GLY A N 1
ATOM 2373 C CA . GLY A 1 298 ? 4.451 -8.020 -9.206 1.00 96.06 298 GLY A CA 1
ATOM 2374 C C . GLY A 1 298 ? 4.417 -8.171 -7.690 1.00 96.06 298 GLY A C 1
ATOM 2375 O O . GLY A 1 298 ? 4.735 -7.258 -6.932 1.00 96.06 298 GLY A O 1
ATOM 2376 N N . ILE A 1 299 ? 4.013 -9.360 -7.256 1.00 97.69 299 ILE A N 1
ATOM 2377 C CA . ILE A 1 299 ? 3.918 -9.723 -5.843 1.00 97.69 299 ILE A CA 1
ATOM 2378 C C . ILE A 1 299 ? 5.224 -10.378 -5.416 1.00 97.69 299 ILE A C 1
ATOM 2380 O O . ILE A 1 299 ? 5.659 -11.346 -6.036 1.00 97.69 299 ILE A O 1
ATOM 2384 N N . VAL A 1 300 ? 5.828 -9.886 -4.342 1.00 97.31 300 VAL A N 1
ATOM 2385 C CA . VAL A 1 300 ? 6.960 -10.546 -3.701 1.00 97.31 300 VAL A CA 1
ATOM 2386 C C . VAL A 1 300 ? 6.439 -11.619 -2.759 1.00 97.31 300 VAL A C 1
ATOM 2388 O O . VAL A 1 300 ? 5.652 -11.330 -1.852 1.00 97.31 300 VAL A O 1
ATOM 2391 N N . THR A 1 301 ? 6.898 -12.851 -2.961 1.00 96.31 301 THR A N 1
ATOM 2392 C CA . THR A 1 301 ? 6.550 -13.990 -2.110 1.00 96.31 301 THR A CA 1
ATOM 2393 C C . THR A 1 301 ? 7.774 -14.710 -1.572 1.00 96.31 301 THR A C 1
ATOM 2395 O O . THR A 1 301 ? 8.790 -14.768 -2.264 1.00 96.31 301 THR A O 1
ATOM 2398 N N . LYS A 1 302 ? 7.650 -15.309 -0.384 1.00 94.81 302 LYS A N 1
ATOM 2399 C CA . LYS A 1 302 ? 8.637 -16.229 0.190 1.00 94.81 302 LYS A CA 1
ATOM 2400 C C . LYS A 1 302 ? 8.109 -17.667 0.147 1.00 94.81 302 LYS A C 1
ATOM 2402 O O . LYS A 1 302 ? 7.069 -17.962 0.730 1.00 94.81 302 LYS A O 1
ATOM 2407 N N . GLU A 1 303 ? 8.837 -18.560 -0.519 1.00 92.94 303 GLU A N 1
ATOM 2408 C CA . GLU A 1 303 ? 8.577 -20.008 -0.539 1.00 92.94 303 GLU A CA 1
ATOM 2409 C C . GLU A 1 303 ? 9.908 -20.752 -0.358 1.00 92.94 303 GLU A C 1
ATOM 2411 O O . GLU A 1 303 ? 10.862 -20.462 -1.075 1.00 92.94 303 GLU A O 1
ATOM 2416 N N . ASN A 1 304 ? 9.987 -21.696 0.590 1.00 90.12 304 ASN A N 1
ATOM 2417 C CA . ASN A 1 304 ? 11.197 -22.494 0.870 1.00 90.12 304 ASN A CA 1
ATOM 2418 C C . ASN A 1 304 ? 12.480 -21.646 1.010 1.00 90.12 304 ASN A C 1
ATOM 2420 O O . ASN A 1 304 ? 13.485 -21.925 0.364 1.00 90.12 304 ASN A O 1
ATOM 2424 N N . ASP A 1 305 ? 12.414 -20.567 1.795 1.00 87.12 305 ASP A N 1
ATOM 2425 C CA . ASP A 1 305 ? 13.504 -19.595 1.994 1.00 87.12 305 ASP A CA 1
ATOM 2426 C C . ASP A 1 305 ? 13.970 -18.820 0.754 1.00 87.12 305 ASP A C 1
ATOM 2428 O O . ASP A 1 305 ? 14.950 -18.078 0.802 1.00 87.12 305 ASP A O 1
ATOM 2432 N N . VAL A 1 306 ? 13.211 -18.890 -0.340 1.00 91.75 306 VAL A N 1
ATOM 2433 C CA . VAL A 1 306 ? 13.478 -18.134 -1.562 1.00 91.75 306 VAL A CA 1
ATOM 2434 C C . VAL A 1 306 ? 12.451 -17.021 -1.733 1.00 91.75 306 VAL A C 1
ATOM 2436 O O . VAL A 1 306 ? 11.243 -17.259 -1.809 1.00 91.75 306 VAL A O 1
ATOM 2439 N N . TYR A 1 307 ? 12.948 -15.790 -1.860 1.00 94.06 307 TYR A N 1
ATOM 2440 C CA . TYR A 1 307 ? 12.148 -14.645 -2.284 1.00 94.06 307 TYR A CA 1
ATOM 2441 C C . TYR A 1 307 ? 12.050 -14.606 -3.806 1.00 94.06 307 TYR A C 1
ATOM 2443 O O . TYR A 1 307 ? 13.056 -14.649 -4.517 1.00 94.06 307 TYR A O 1
ATOM 2451 N N . SER A 1 308 ? 10.829 -14.490 -4.314 1.00 94.75 308 SER A N 1
ATOM 2452 C CA . SER A 1 308 ? 10.541 -14.459 -5.747 1.00 94.75 308 SER A CA 1
ATOM 2453 C C . SER A 1 308 ? 9.530 -13.373 -6.087 1.00 94.75 308 SER A C 1
ATOM 2455 O O . SER A 1 308 ? 8.734 -12.956 -5.244 1.00 94.75 308 SER A O 1
ATOM 2457 N N . LEU A 1 309 ? 9.581 -12.904 -7.334 1.00 96.00 309 LEU A N 1
ATOM 2458 C CA . LEU A 1 309 ? 8.605 -11.977 -7.891 1.00 96.00 309 LEU A CA 1
ATOM 2459 C C . LEU A 1 309 ? 7.597 -12.765 -8.732 1.00 96.00 309 LEU A C 1
ATOM 2461 O O . LEU A 1 309 ? 7.974 -13.470 -9.665 1.00 96.00 309 LEU A O 1
ATOM 2465 N N . ARG A 1 310 ? 6.311 -12.647 -8.410 1.00 95.88 310 ARG A N 1
ATOM 2466 C CA . ARG A 1 310 ? 5.228 -13.393 -9.055 1.00 95.88 310 ARG A CA 1
ATOM 2467 C C . ARG A 1 310 ? 4.274 -12.474 -9.800 1.00 95.88 310 ARG A C 1
ATOM 2469 O O . ARG A 1 310 ? 4.014 -11.345 -9.379 1.00 95.88 310 ARG A O 1
ATOM 2476 N N . LYS A 1 311 ? 3.708 -12.999 -10.892 1.00 96.19 311 LYS A N 1
ATOM 2477 C CA . LYS A 1 311 ? 2.583 -12.374 -11.593 1.00 96.19 311 LYS A CA 1
ATOM 2478 C C . LYS A 1 311 ? 1.413 -12.212 -10.623 1.00 96.19 311 LYS A C 1
ATOM 2480 O O . LYS A 1 311 ? 1.070 -13.151 -9.903 1.00 96.19 311 LYS A O 1
ATOM 2485 N N . ALA A 1 312 ? 0.812 -11.028 -10.607 1.00 96.56 312 ALA A N 1
ATOM 2486 C CA . ALA A 1 312 ? -0.339 -10.764 -9.767 1.00 96.56 312 ALA A CA 1
ATOM 2487 C C . ALA A 1 312 ? -1.610 -11.431 -10.321 1.00 96.56 312 ALA A C 1
ATOM 2489 O O . ALA A 1 312 ? -1.792 -11.490 -11.538 1.00 96.56 312 ALA A O 1
ATOM 2490 N N . PRO A 1 313 ? -2.524 -11.893 -9.450 1.00 94.50 313 PRO A N 1
ATOM 2491 C CA . PRO A 1 313 ? -3.721 -12.629 -9.857 1.00 94.50 313 PRO A CA 1
ATOM 2492 C C . PRO A 1 313 ? -4.754 -11.770 -10.598 1.00 94.50 313 PRO A C 1
ATOM 2494 O O . PRO A 1 313 ? -5.644 -12.314 -11.243 1.00 94.50 313 PRO A O 1
ATOM 2497 N N . TRP A 1 314 ? -4.659 -10.439 -10.517 1.00 93.69 314 TRP A N 1
ATOM 2498 C CA . TRP A 1 314 ? -5.507 -9.539 -11.305 1.00 93.69 314 TRP A CA 1
ATOM 2499 C C . TRP A 1 314 ? -5.031 -9.377 -12.749 1.00 93.69 314 TRP A C 1
ATOM 2501 O O . TRP A 1 314 ? -5.805 -8.928 -13.591 1.00 93.69 314 TRP A O 1
ATOM 2511 N N . CYS A 1 315 ? -3.794 -9.761 -13.065 1.00 89.62 315 CYS A N 1
ATOM 2512 C CA . CYS A 1 315 ? -3.297 -9.714 -14.430 1.00 89.62 315 CYS A CA 1
ATOM 2513 C C . CYS A 1 315 ? -3.796 -10.933 -15.209 1.00 89.62 315 CYS A C 1
ATOM 2515 O O . CYS A 1 315 ? -3.435 -12.067 -14.895 1.00 89.62 315 CYS A O 1
ATOM 2517 N N . LYS A 1 316 ? -4.607 -10.689 -16.241 1.00 71.31 316 LYS A N 1
ATOM 2518 C CA . LYS A 1 316 ? -4.998 -11.711 -17.220 1.00 71.31 316 LYS A CA 1
ATOM 2519 C C . LYS A 1 316 ? -3.803 -12.110 -18.089 1.00 71.31 316 LYS A C 1
ATOM 2521 O O . LYS A 1 316 ? -2.848 -11.309 -18.225 1.00 71.31 316 LYS A O 1
#